Protein AF-A0A7V4IWQ1-F1 (afdb_monomer)

Sequence (332 aa):
MATYLRLFWAVMALAAGCGAPSAAKPGVKASIAPNGSIALQLAGRDLGTLEPALHEAVWRGASIAPARLGASVTPGDLRGQIRAPGGTVVNTRLRYNRIDDGLHLTYELTPTAPIRLNSLHVHLPMPVAMCAGGSYVVDGEAVPFPAQLGAVHLRSGEMRTLALRFALGAELEMRFARPTPVLVQDDRQWGPTMTVRIGPQLDGQTEWPAGRSLLIEFTLTAKGGMEVIEDGPVTIAAGREWLPLDVDLEIQAGSALDFSKLVPWHAPAGALGRVVARGPHFVFERQPNSPVRFYGFNLCFSAQYLSKEECDRLAERLQRMGYNAVRFHHHE

Structure (mmCIF, N/CA/C/O backbone):
data_AF-A0A7V4IWQ1-F1
#
_entry.id   AF-A0A7V4IWQ1-F1
#
loop_
_atom_site.group_PDB
_atom_site.id
_atom_site.type_symbol
_atom_site.label_atom_id
_atom_site.label_alt_id
_atom_site.label_comp_id
_atom_site.label_asym_id
_atom_site.label_entity_id
_atom_site.label_seq_id
_atom_site.pdbx_PDB_ins_code
_atom_site.Cartn_x
_atom_site.Cartn_y
_atom_site.Cartn_z
_atom_site.occupancy
_atom_site.B_iso_or_equiv
_atom_site.auth_seq_id
_atom_site.auth_comp_id
_atom_site.auth_asym_id
_atom_site.auth_atom_id
_atom_site.pdbx_PDB_model_num
ATOM 1 N N . MET A 1 1 ? -64.712 -0.858 8.903 1.00 32.53 1 MET A N 1
ATOM 2 C CA . MET A 1 1 ? -65.494 -1.537 7.851 1.00 32.53 1 MET A CA 1
ATOM 3 C C . MET A 1 1 ? -65.596 -0.541 6.706 1.00 32.53 1 MET A C 1
ATOM 5 O O . MET A 1 1 ? -66.319 0.427 6.843 1.00 32.53 1 MET A O 1
ATOM 9 N N . ALA A 1 2 ? -64.549 -0.500 5.880 1.00 30.67 2 ALA A N 1
ATOM 10 C CA . ALA A 1 2 ? -64.577 -0.903 4.467 1.00 30.67 2 ALA A CA 1
ATOM 11 C C . ALA A 1 2 ? -65.073 0.262 3.574 1.00 30.67 2 ALA A C 1
ATOM 13 O O . ALA A 1 2 ? -66.009 0.932 3.969 1.00 30.67 2 ALA A O 1
ATOM 14 N N . THR A 1 3 ? -64.596 0.624 2.383 1.00 32.22 3 THR A N 1
ATOM 15 C CA . THR A 1 3 ? -63.574 0.179 1.422 1.00 32.22 3 THR A CA 1
ATOM 16 C C . THR A 1 3 ? -63.979 0.922 0.125 1.00 32.22 3 THR A C 1
ATOM 18 O O . THR A 1 3 ? -65.064 0.668 -0.374 1.00 32.22 3 THR A O 1
ATOM 21 N N . TYR A 1 4 ? -63.118 1.809 -0.396 1.00 31.39 4 TYR A N 1
ATOM 22 C CA . TYR A 1 4 ? -62.854 2.106 -1.827 1.00 31.39 4 TYR A CA 1
ATOM 23 C C . TYR A 1 4 ? -63.866 2.732 -2.835 1.00 31.39 4 TYR A C 1
ATOM 25 O O . TYR A 1 4 ? -65.013 2.324 -2.962 1.00 31.39 4 TYR A O 1
ATOM 33 N N . LEU A 1 5 ? -63.231 3.521 -3.738 1.00 28.92 5 LEU A N 1
ATOM 34 C CA . LEU A 1 5 ? -63.444 3.697 -5.204 1.00 28.92 5 LEU A CA 1
ATOM 35 C C . LEU A 1 5 ? -64.568 4.672 -5.644 1.00 28.92 5 LEU A C 1
ATOM 37 O O . LEU A 1 5 ? -65.675 4.579 -5.145 1.00 28.92 5 LEU A O 1
ATOM 41 N N . ARG A 1 6 ? -64.419 5.617 -6.596 1.00 29.22 6 ARG A N 1
ATOM 42 C CA . ARG A 1 6 ? -63.717 5.679 -7.907 1.00 29.22 6 ARG A CA 1
ATOM 43 C C . ARG A 1 6 ? -63.418 7.159 -8.266 1.00 29.22 6 ARG A C 1
ATOM 45 O O . ARG A 1 6 ? -64.245 8.013 -7.988 1.00 29.22 6 ARG A O 1
ATOM 52 N N . LEU A 1 7 ? -62.198 7.522 -8.682 1.00 30.03 7 LEU A N 1
ATOM 53 C CA . LEU A 1 7 ? -61.678 7.612 -10.067 1.00 30.03 7 LEU A CA 1
ATOM 54 C C . LEU A 1 7 ? -62.217 8.814 -10.878 1.00 30.03 7 LEU A C 1
ATOM 56 O O . LEU A 1 7 ? -63.387 8.802 -11.225 1.00 30.03 7 LEU A O 1
ATOM 60 N N . PHE A 1 8 ? -61.350 9.759 -11.271 1.00 26.81 8 PHE A N 1
ATOM 61 C CA . PHE A 1 8 ? -61.268 10.252 -12.659 1.00 26.81 8 PHE A CA 1
ATOM 62 C C . PHE A 1 8 ? -59.935 10.981 -12.911 1.00 26.81 8 PHE A C 1
ATOM 64 O O . PHE A 1 8 ? -59.566 11.916 -12.207 1.00 26.81 8 PHE A O 1
ATOM 71 N N . TRP A 1 9 ? -59.212 10.484 -13.914 1.00 27.78 9 TRP A N 1
ATOM 72 C CA . TRP A 1 9 ? -57.955 10.996 -14.454 1.00 27.78 9 TRP A CA 1
ATOM 73 C C . TRP A 1 9 ? -58.220 12.111 -15.473 1.00 27.78 9 TRP A C 1
ATOM 75 O O . TRP A 1 9 ? -59.121 11.975 -16.298 1.00 27.78 9 TRP A O 1
ATOM 85 N N . ALA A 1 10 ? -57.370 13.140 -15.496 1.00 29.55 10 ALA A N 1
ATOM 86 C CA . ALA A 1 10 ? -57.178 13.993 -16.664 1.00 29.55 10 ALA A CA 1
ATOM 87 C C . ALA A 1 10 ? -55.681 14.256 -16.870 1.00 29.55 10 ALA A C 1
ATOM 89 O O . ALA A 1 10 ? -54.943 14.602 -15.951 1.00 29.55 10 ALA A O 1
ATOM 90 N N . VAL A 1 11 ? -55.267 13.992 -18.103 1.00 31.12 11 VAL A N 1
ATOM 91 C CA . VAL A 1 11 ? -53.911 13.951 -18.645 1.00 31.12 11 VAL A CA 1
ATOM 92 C C . VAL A 1 11 ? -53.348 15.358 -18.815 1.00 31.12 11 VAL A C 1
ATOM 94 O O . VAL A 1 11 ? -54.012 16.220 -19.382 1.00 31.12 11 VAL A O 1
ATOM 97 N N . MET A 1 12 ? -52.082 15.556 -18.446 1.00 28.14 12 MET A N 1
ATOM 98 C CA . MET A 1 12 ? -51.263 16.612 -19.033 1.00 28.14 12 MET A CA 1
ATOM 99 C C . MET A 1 12 ? -49.879 16.042 -19.355 1.00 28.14 12 MET A C 1
ATOM 101 O O . MET A 1 12 ? -49.045 15.827 -18.480 1.00 28.1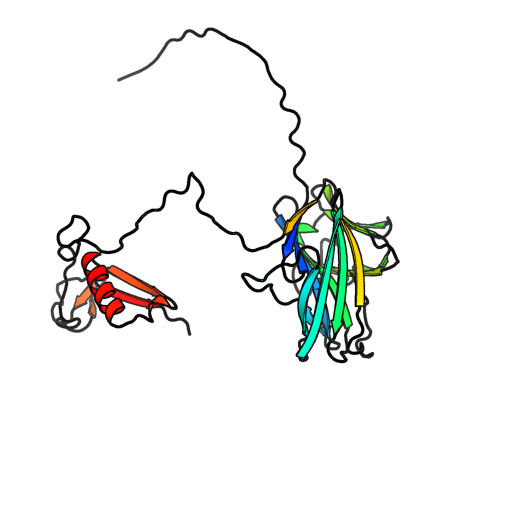4 12 MET A O 1
ATOM 105 N N . ALA A 1 13 ? -49.680 15.726 -20.632 1.00 32.31 13 ALA A N 1
ATOM 106 C CA . ALA A 1 13 ? -48.390 15.365 -21.190 1.00 32.31 13 ALA A CA 1
ATOM 107 C C . ALA A 1 13 ? -47.619 16.646 -21.515 1.00 32.31 13 ALA A C 1
ATOM 109 O O . ALA A 1 13 ? -48.119 17.475 -22.271 1.00 32.31 13 ALA A O 1
ATOM 110 N N . LEU A 1 14 ? -46.393 16.784 -21.006 1.00 28.83 14 LEU A N 1
ATOM 111 C CA . LEU A 1 14 ? -45.398 17.651 -21.629 1.00 28.83 14 LEU A CA 1
ATOM 112 C C . LEU A 1 14 ? -43.976 17.132 -21.380 1.00 28.83 14 LEU A C 1
ATOM 114 O O . LEU A 1 14 ? -43.498 17.072 -20.254 1.00 28.83 14 LEU A O 1
ATOM 118 N N . ALA A 1 15 ? -43.352 16.790 -22.508 1.00 30.61 15 ALA A N 1
ATOM 119 C CA . ALA A 1 15 ? -41.924 16.709 -22.794 1.00 30.61 15 ALA A CA 1
ATOM 120 C C . ALA A 1 15 ? -41.065 15.736 -21.965 1.00 30.61 15 ALA A C 1
ATOM 122 O O . ALA A 1 15 ? -40.469 16.074 -20.946 1.00 30.61 15 ALA A O 1
ATOM 123 N N . ALA A 1 16 ? -40.877 14.548 -22.546 1.00 38.12 16 ALA A N 1
ATOM 124 C CA . ALA A 1 16 ? -39.676 13.748 -22.374 1.00 38.12 16 ALA A CA 1
ATOM 125 C C . ALA A 1 16 ? -38.445 14.562 -22.819 1.00 38.12 16 ALA A C 1
ATOM 127 O O . ALA A 1 16 ? -38.112 14.629 -24.000 1.00 38.12 16 ALA A O 1
ATOM 128 N N . GLY A 1 17 ? -37.774 15.194 -21.860 1.00 31.45 17 GLY A N 1
ATOM 129 C CA . GLY A 1 17 ? -36.384 15.593 -22.011 1.00 31.45 17 GLY A CA 1
ATOM 130 C C . GLY A 1 17 ? -35.517 14.359 -21.807 1.00 31.45 17 GLY A C 1
ATOM 131 O O . GLY A 1 17 ? -35.284 13.950 -20.672 1.00 31.45 17 GLY A O 1
ATOM 132 N N . CYS A 1 18 ? -35.066 13.751 -22.903 1.00 37.81 18 CYS A N 1
ATOM 133 C CA . CYS A 1 18 ? -33.956 12.809 -22.892 1.00 37.81 18 CYS A CA 1
ATOM 134 C C . CYS A 1 18 ? -32.734 13.514 -22.291 1.00 37.81 18 CYS A C 1
ATOM 136 O O . CYS A 1 18 ? -32.012 14.228 -22.985 1.00 37.81 18 CYS A O 1
ATOM 138 N N . GLY A 1 19 ? -32.518 13.335 -20.987 1.00 33.41 19 GLY A N 1
ATOM 139 C CA . GLY A 1 19 ? -31.226 13.597 -20.376 1.00 33.41 19 GLY A CA 1
ATOM 140 C C . GLY A 1 19 ? -30.196 12.724 -21.084 1.00 33.41 19 GLY A C 1
ATOM 141 O O . GLY A 1 19 ? -30.390 11.513 -21.201 1.00 33.41 19 GLY A O 1
ATOM 142 N N . ALA A 1 20 ? -29.157 13.364 -21.616 1.00 39.16 20 ALA A N 1
ATOM 143 C CA . ALA A 1 20 ? -28.010 12.731 -22.252 1.00 39.16 20 ALA A CA 1
ATOM 144 C C . ALA A 1 20 ? -27.510 11.520 -21.437 1.00 39.16 20 ALA A C 1
ATOM 146 O O . ALA A 1 20 ? -27.651 11.524 -20.209 1.00 39.16 20 ALA A O 1
ATOM 147 N N . PRO A 1 21 ? -26.906 10.493 -22.071 1.00 39.56 21 PRO A N 1
ATOM 148 C CA . PRO A 1 21 ? -26.264 9.429 -21.315 1.00 39.56 21 PRO A CA 1
ATOM 149 C C . PRO A 1 21 ? -25.284 10.075 -20.334 1.00 39.56 21 PRO A C 1
ATOM 151 O O . PRO A 1 21 ? -24.397 10.825 -20.741 1.00 39.56 21 PRO A O 1
ATOM 154 N N . SER A 1 22 ? -25.489 9.820 -19.036 1.00 42.25 22 SER A N 1
ATOM 155 C CA . SER A 1 22 ? -24.480 10.060 -18.005 1.00 42.25 22 SER A CA 1
ATOM 156 C C . SER A 1 22 ? -23.148 9.604 -18.580 1.00 42.25 22 SER A C 1
ATOM 158 O O . SER A 1 22 ? -23.057 8.447 -18.998 1.00 42.25 22 SER A O 1
ATOM 160 N N . ALA A 1 23 ? -22.146 10.487 -18.625 1.00 46.81 23 ALA A N 1
ATOM 161 C CA . ALA A 1 23 ? -20.778 10.084 -18.923 1.00 46.81 23 ALA A CA 1
ATOM 162 C C . ALA A 1 23 ? -20.505 8.812 -18.110 1.00 46.81 23 ALA A C 1
ATOM 164 O O . ALA A 1 23 ? -20.749 8.793 -16.896 1.00 46.81 23 ALA A O 1
ATOM 165 N N . ALA A 1 24 ? -20.168 7.715 -18.794 1.00 55.16 24 ALA A N 1
ATOM 166 C CA . ALA A 1 24 ? -19.886 6.457 -18.125 1.00 55.16 24 ALA A CA 1
ATOM 167 C C . ALA A 1 24 ? -18.832 6.758 -17.057 1.00 55.16 24 ALA A C 1
ATOM 169 O O . ALA A 1 24 ? -17.807 7.368 -17.365 1.00 55.16 24 ALA A O 1
ATOM 170 N N . LYS A 1 25 ? -19.128 6.436 -15.793 1.00 56.88 25 LYS A N 1
ATOM 171 C CA . LYS A 1 25 ? -18.179 6.680 -14.705 1.00 56.88 25 LYS A CA 1
ATOM 172 C C . LYS A 1 25 ? -16.847 6.008 -15.066 1.00 56.88 25 LYS A C 1
ATOM 174 O O . LYS A 1 25 ? -16.901 4.894 -15.597 1.00 56.88 25 LYS A O 1
ATOM 179 N N . PRO A 1 26 ? -15.698 6.652 -14.787 1.00 60.41 26 PRO A N 1
ATOM 180 C CA . PRO A 1 26 ? -14.390 6.067 -15.045 1.00 60.41 26 PRO A CA 1
ATOM 181 C C . PRO A 1 26 ? -14.325 4.629 -14.535 1.00 60.41 26 PRO A C 1
ATOM 183 O O . PRO A 1 26 ? -14.775 4.334 -13.425 1.00 60.41 26 PRO A O 1
ATOM 186 N N . GLY A 1 27 ? -13.803 3.725 -15.366 1.00 79.00 27 GLY A N 1
ATOM 187 C CA . GLY A 1 27 ? -13.730 2.302 -15.028 1.00 79.00 27 GLY A CA 1
ATOM 188 C C . GLY A 1 27 ? -12.805 2.032 -13.839 1.00 79.00 27 GLY A C 1
ATOM 189 O O . GLY A 1 27 ? -13.034 1.082 -13.086 1.00 79.00 27 GLY A O 1
ATOM 190 N N . VAL A 1 28 ? -11.800 2.897 -13.653 1.00 91.00 28 VAL A N 1
ATOM 191 C CA . VAL A 1 28 ? -10.781 2.815 -12.603 1.00 91.00 28 VAL A CA 1
ATOM 192 C C . VAL A 1 28 ? -10.766 4.092 -11.765 1.00 91.00 28 VAL A C 1
ATOM 194 O O . VAL A 1 28 ? -10.854 5.200 -12.291 1.00 91.00 28 VAL A O 1
ATOM 197 N N . LYS A 1 29 ? -10.582 3.927 -10.458 1.00 93.69 29 LYS A N 1
ATOM 198 C CA . LYS A 1 29 ? -10.252 4.993 -9.514 1.00 93.69 29 LYS A CA 1
ATOM 199 C C . LYS A 1 29 ? -8.859 4.745 -8.939 1.00 93.69 29 LYS A C 1
ATOM 201 O O . LYS A 1 29 ? -8.578 3.643 -8.478 1.00 93.69 29 LYS A O 1
ATOM 206 N N . ALA A 1 30 ? -8.014 5.767 -8.951 1.00 94.94 30 ALA A N 1
ATOM 207 C CA . ALA A 1 30 ? -6.672 5.768 -8.390 1.00 94.94 30 ALA A CA 1
ATOM 208 C C . ALA A 1 30 ? -6.587 6.782 -7.245 1.00 94.94 30 ALA A C 1
ATOM 210 O O . ALA A 1 30 ? -6.767 7.981 -7.457 1.00 94.94 30 ALA A O 1
ATOM 211 N N . SER A 1 31 ? -6.300 6.300 -6.039 1.00 94.44 31 SER A N 1
ATOM 212 C CA . SER A 1 31 ? -6.079 7.132 -4.854 1.00 94.44 31 SER A CA 1
ATOM 213 C C . SER A 1 31 ? -4.585 7.200 -4.549 1.00 94.44 31 SER A C 1
ATOM 215 O O . SER A 1 31 ? -3.983 6.192 -4.183 1.00 94.44 31 SER A O 1
ATOM 217 N N . ILE A 1 32 ? -3.983 8.376 -4.716 1.00 94.00 32 ILE A N 1
ATOM 218 C CA . ILE A 1 32 ? -2.553 8.616 -4.512 1.00 94.00 32 ILE A CA 1
ATOM 219 C C . ILE A 1 32 ? -2.311 9.026 -3.056 1.00 94.00 32 ILE A C 1
ATOM 221 O O . ILE A 1 32 ? -2.776 10.080 -2.627 1.00 94.00 32 ILE A O 1
ATOM 225 N N . ALA A 1 33 ? -1.561 8.216 -2.312 1.00 92.12 33 ALA A N 1
ATOM 226 C CA . ALA A 1 33 ? -1.228 8.467 -0.915 1.00 92.12 33 ALA A CA 1
ATOM 227 C C . ALA A 1 33 ? 0.007 9.380 -0.756 1.00 92.12 33 ALA A C 1
ATOM 229 O O . ALA A 1 33 ? 0.882 9.381 -1.624 1.00 92.12 33 ALA A O 1
ATOM 230 N N . PRO A 1 34 ? 0.166 10.101 0.374 1.00 90.75 34 PRO A N 1
ATOM 231 C CA . PRO A 1 34 ? 1.285 11.028 0.598 1.00 90.75 34 PRO A CA 1
ATOM 232 C C . PRO A 1 34 ? 2.688 10.405 0.513 1.00 90.75 34 PRO A C 1
ATOM 234 O O . PRO A 1 34 ? 3.662 11.104 0.237 1.00 90.75 34 PRO A O 1
ATOM 237 N N . ASN A 1 35 ? 2.805 9.095 0.756 1.00 92.31 35 ASN A N 1
ATOM 238 C CA . ASN A 1 35 ? 4.061 8.347 0.637 1.00 92.31 35 ASN A CA 1
ATOM 239 C C . ASN A 1 35 ? 4.406 7.975 -0.822 1.00 92.31 35 ASN A C 1
ATOM 241 O O . ASN A 1 35 ? 5.523 7.532 -1.083 1.00 92.31 35 ASN A O 1
ATOM 245 N N . GLY A 1 36 ? 3.478 8.152 -1.768 1.00 93.75 36 GLY A N 1
ATOM 246 C CA . GLY A 1 36 ? 3.638 7.810 -3.181 1.00 93.75 36 GLY A CA 1
ATOM 247 C C . GLY A 1 36 ? 3.119 6.425 -3.590 1.00 93.75 36 GLY A C 1
ATOM 248 O O . GLY A 1 36 ? 3.386 6.006 -4.718 1.00 93.75 36 GLY A O 1
ATOM 249 N N . SER A 1 37 ? 2.402 5.700 -2.723 1.00 96.38 37 SER A N 1
ATOM 250 C CA . SER A 1 37 ? 1.633 4.525 -3.157 1.00 96.38 37 SER A CA 1
ATOM 251 C C . SER A 1 37 ? 0.318 4.943 -3.825 1.00 96.38 37 SER A C 1
ATOM 253 O O . SER A 1 37 ? -0.215 6.021 -3.555 1.00 96.38 37 SER A O 1
ATOM 255 N N . ILE A 1 38 ? -0.194 4.111 -4.735 1.00 97.00 38 ILE A N 1
ATOM 256 C CA . ILE A 1 38 ? -1.428 4.389 -5.479 1.00 97.00 38 ILE A CA 1
ATOM 257 C C . ILE A 1 38 ? -2.375 3.201 -5.334 1.00 97.00 38 ILE A C 1
ATOM 259 O O . ILE A 1 38 ? -2.155 2.151 -5.934 1.00 97.00 38 ILE A O 1
ATOM 263 N N . ALA A 1 39 ? -3.438 3.363 -4.549 1.00 96.94 39 ALA A N 1
ATOM 264 C CA . ALA A 1 39 ? -4.484 2.352 -4.428 1.00 96.94 39 ALA A CA 1
ATOM 265 C C . ALA A 1 39 ? -5.396 2.400 -5.658 1.00 96.94 39 ALA A C 1
ATOM 267 O O . ALA A 1 39 ? -5.925 3.461 -6.001 1.00 96.94 39 ALA A O 1
ATOM 268 N N . LEU A 1 40 ? -5.584 1.259 -6.319 1.00 96.06 40 LEU A N 1
ATOM 269 C CA . LEU A 1 40 ? -6.398 1.136 -7.521 1.00 96.06 40 LEU A CA 1
ATOM 270 C C . LEU A 1 40 ? -7.696 0.400 -7.201 1.00 96.06 40 LEU A C 1
ATOM 272 O O . LEU A 1 40 ? -7.699 -0.692 -6.638 1.00 96.06 40 LEU A O 1
ATOM 276 N N . GLN A 1 41 ? -8.813 0.981 -7.618 1.00 94.00 41 GLN A N 1
ATOM 277 C CA . GLN A 1 41 ? -10.120 0.345 -7.579 1.00 94.00 41 GLN A CA 1
ATOM 278 C C . GLN A 1 41 ? -10.672 0.224 -8.987 1.00 94.00 41 GLN A C 1
ATOM 280 O O . GLN A 1 41 ? -10.655 1.182 -9.755 1.00 94.00 41 GLN A O 1
ATOM 285 N N . LEU A 1 42 ? -11.215 -0.943 -9.306 1.00 89.19 42 LEU A N 1
ATOM 286 C CA . LEU A 1 42 ? -11.843 -1.227 -10.583 1.00 89.19 42 LEU A CA 1
ATOM 287 C C . LEU A 1 42 ? -13.324 -1.526 -10.361 1.00 89.19 42 LEU A C 1
ATOM 289 O O . LEU A 1 42 ? -13.668 -2.472 -9.652 1.00 89.19 42 LEU A O 1
ATOM 293 N N . ALA A 1 43 ? -14.204 -0.704 -10.942 1.00 83.06 43 ALA A N 1
ATOM 294 C CA . ALA A 1 43 ? -15.654 -0.783 -10.730 1.00 83.06 43 ALA A CA 1
ATOM 295 C C . ALA A 1 43 ? -16.055 -0.866 -9.234 1.00 83.06 43 ALA A C 1
ATOM 297 O O . ALA A 1 43 ? -16.945 -1.625 -8.851 1.00 83.06 43 ALA A O 1
ATOM 298 N N . GLY A 1 44 ? -15.362 -0.109 -8.373 1.00 84.56 44 GLY A N 1
ATOM 299 C CA . GLY A 1 44 ? -15.598 -0.066 -6.923 1.00 84.56 44 GLY A CA 1
ATOM 300 C C . GLY A 1 44 ? -15.028 -1.245 -6.123 1.00 84.56 44 GLY A C 1
ATOM 301 O O . GLY A 1 44 ? -15.196 -1.283 -4.907 1.00 84.56 44 GLY A O 1
ATOM 302 N N . ARG A 1 45 ? -14.350 -2.201 -6.769 1.00 88.94 45 ARG A N 1
ATOM 303 C CA . ARG A 1 45 ? -13.630 -3.293 -6.099 1.00 88.94 45 ARG A CA 1
ATOM 304 C C . ARG A 1 45 ? -12.150 -2.960 -5.992 1.00 88.94 45 ARG A C 1
ATOM 306 O O . ARG A 1 45 ? -11.589 -2.393 -6.923 1.00 88.94 45 ARG A O 1
ATOM 313 N N . ASP A 1 46 ? -11.523 -3.352 -4.890 1.00 92.75 46 ASP A N 1
ATOM 314 C CA . ASP A 1 46 ? -10.075 -3.227 -4.725 1.00 92.75 46 ASP A CA 1
ATOM 315 C C . ASP A 1 46 ? -9.333 -4.095 -5.753 1.00 92.75 46 ASP A C 1
ATOM 317 O O . ASP A 1 46 ? -9.574 -5.303 -5.853 1.00 92.75 46 ASP A O 1
ATOM 321 N N . LEU A 1 47 ? -8.476 -3.458 -6.552 1.00 94.56 47 LEU A N 1
ATOM 322 C CA . LEU A 1 47 ? -7.591 -4.126 -7.503 1.00 94.56 47 LEU A CA 1
ATOM 323 C C . LEU A 1 47 ? -6.209 -4.373 -6.889 1.00 94.56 47 LEU A C 1
ATOM 325 O O . LEU A 1 47 ? -5.538 -5.312 -7.309 1.00 94.56 47 LEU A O 1
ATOM 329 N N . GLY A 1 48 ? -5.804 -3.560 -5.914 1.00 96.31 48 GLY A N 1
ATOM 330 C CA . GLY A 1 48 ? -4.487 -3.596 -5.291 1.00 96.31 48 GLY A CA 1
ATOM 331 C C . GLY A 1 48 ? -3.813 -2.227 -5.251 1.00 96.31 48 GLY A C 1
ATOM 332 O O . GLY A 1 48 ? -4.278 -1.251 -5.846 1.00 96.31 48 GLY A O 1
ATOM 333 N N . THR A 1 49 ? -2.675 -2.169 -4.564 1.00 98.06 49 THR A N 1
ATOM 334 C CA . THR A 1 49 ? -1.889 -0.942 -4.397 1.00 98.06 49 THR A CA 1
ATOM 335 C C . THR A 1 49 ? -0.611 -1.020 -5.214 1.00 98.06 49 THR A C 1
ATOM 337 O O . THR A 1 49 ? 0.201 -1.921 -5.030 1.00 98.06 49 THR A O 1
ATOM 340 N N . LEU A 1 50 ? -0.425 -0.055 -6.110 1.00 98.44 50 LEU A N 1
ATOM 341 C CA . LEU A 1 50 ? 0.817 0.144 -6.837 1.00 98.44 50 LEU A CA 1
ATOM 342 C C . LEU A 1 50 ? 1.828 0.847 -5.920 1.00 98.44 50 LEU A C 1
ATOM 344 O O . LEU A 1 50 ? 1.622 2.005 -5.545 1.00 98.44 50 LEU A O 1
ATOM 348 N N . GLU A 1 51 ? 2.912 0.168 -5.548 1.00 98.38 51 GLU A N 1
ATOM 349 C CA . GLU A 1 51 ? 3.882 0.713 -4.593 1.00 98.38 51 GLU A CA 1
ATOM 350 C C . GLU A 1 51 ? 5.325 0.219 -4.785 1.00 98.38 51 GLU A C 1
ATOM 352 O O . GLU A 1 51 ? 5.552 -0.866 -5.327 1.00 98.38 51 GLU A O 1
ATOM 357 N N . PRO A 1 52 ? 6.332 1.001 -4.350 1.00 98.62 52 PRO A N 1
ATOM 358 C CA . PRO A 1 52 ? 7.713 0.542 -4.283 1.00 98.62 52 PRO A CA 1
ATOM 359 C C . PRO A 1 52 ? 7.922 -0.602 -3.284 1.00 98.62 52 PRO A C 1
ATOM 361 O O . PRO A 1 52 ? 7.484 -0.526 -2.134 1.00 98.62 52 PRO A O 1
ATOM 364 N N . ALA A 1 53 ? 8.684 -1.611 -3.697 1.00 98.44 53 ALA A N 1
ATOM 365 C CA . ALA A 1 53 ? 9.057 -2.754 -2.878 1.00 98.44 53 ALA A CA 1
ATOM 366 C C . ALA A 1 53 ? 10.428 -3.327 -3.271 1.00 98.44 53 ALA A C 1
ATOM 368 O O . ALA A 1 53 ? 11.013 -3.001 -4.309 1.00 98.44 53 ALA A O 1
ATOM 369 N N . LEU A 1 54 ? 10.964 -4.190 -2.412 1.00 98.31 54 LEU A N 1
ATOM 370 C CA . LEU A 1 54 ? 12.230 -4.882 -2.628 1.00 98.31 54 LEU A CA 1
ATOM 371 C C . LEU A 1 54 ? 12.202 -6.299 -2.059 1.00 98.31 54 LEU A C 1
ATOM 373 O O . LEU A 1 54 ? 11.424 -6.597 -1.154 1.00 98.31 54 LEU A O 1
ATOM 377 N N . HIS A 1 55 ? 13.103 -7.143 -2.559 1.00 97.56 55 HIS A N 1
ATOM 378 C CA . HIS A 1 55 ? 13.508 -8.384 -1.898 1.00 97.56 55 HIS A CA 1
ATOM 379 C C . HIS A 1 55 ? 15.024 -8.381 -1.737 1.00 97.56 55 HIS A C 1
ATOM 381 O O . HIS A 1 55 ? 15.751 -8.239 -2.723 1.00 97.56 55 HIS A O 1
ATOM 387 N N . GLU A 1 56 ? 15.498 -8.565 -0.508 1.00 97.31 56 GLU A N 1
ATOM 388 C CA . GLU A 1 56 ? 16.919 -8.774 -0.224 1.00 97.31 56 GLU A CA 1
ATOM 389 C C . GLU A 1 56 ? 17.402 -10.121 -0.779 1.00 97.31 56 GLU A C 1
ATOM 391 O O . GLU A 1 56 ? 16.596 -10.992 -1.109 1.00 97.31 56 GLU A O 1
ATOM 396 N N . ALA A 1 57 ? 18.721 -10.310 -0.850 1.00 94.69 57 ALA A N 1
ATOM 397 C CA . ALA A 1 57 ? 19.360 -11.526 -1.370 1.00 94.69 57 ALA A CA 1
ATOM 398 C C . ALA A 1 57 ? 18.846 -12.838 -0.736 1.00 94.69 57 ALA A C 1
ATOM 400 O O . ALA A 1 57 ? 18.784 -13.875 -1.393 1.00 94.69 57 ALA A O 1
ATOM 401 N N . VAL A 1 58 ? 18.419 -12.786 0.530 1.00 93.94 58 VAL A N 1
ATOM 402 C CA . VAL A 1 58 ? 17.833 -13.917 1.276 1.00 93.94 58 VAL A CA 1
ATOM 403 C C . VAL A 1 58 ? 16.305 -14.020 1.135 1.00 93.94 58 VAL A C 1
ATOM 405 O O . VAL A 1 58 ? 15.650 -14.657 1.954 1.00 93.94 58 VAL A O 1
ATOM 408 N N . TRP A 1 59 ? 15.723 -13.363 0.128 1.00 93.06 59 TRP A N 1
ATOM 409 C CA . TRP A 1 59 ? 14.285 -13.344 -0.180 1.00 93.06 59 TRP A CA 1
ATOM 410 C C . TRP A 1 59 ? 13.374 -12.771 0.913 1.00 93.06 59 TRP A C 1
ATOM 412 O O . TRP A 1 59 ? 12.160 -12.969 0.884 1.00 93.06 59 TRP A O 1
ATOM 422 N N . ARG A 1 60 ? 13.922 -11.986 1.846 1.00 95.44 60 ARG A N 1
ATOM 423 C CA . ARG A 1 60 ? 13.103 -11.188 2.764 1.00 95.44 60 ARG A CA 1
ATOM 424 C C . ARG A 1 60 ? 12.648 -9.914 2.054 1.00 95.44 60 ARG A C 1
ATOM 426 O O . ARG A 1 60 ? 13.475 -9.145 1.564 1.00 95.44 60 ARG A O 1
ATOM 433 N N . GLY A 1 61 ? 11.334 -9.727 1.973 1.00 95.38 61 GLY A N 1
ATOM 434 C CA . GLY A 1 61 ? 10.710 -8.591 1.299 1.00 95.38 61 GLY A CA 1
ATOM 435 C C . GLY A 1 61 ? 10.350 -7.446 2.243 1.00 95.38 61 GLY A C 1
ATOM 436 O O . GLY A 1 61 ? 10.135 -7.656 3.437 1.00 95.38 61 GLY A O 1
ATOM 437 N N . ALA A 1 62 ? 10.262 -6.242 1.688 1.00 97.50 62 ALA A N 1
ATOM 438 C CA . ALA A 1 62 ? 9.647 -5.079 2.321 1.00 97.50 62 ALA A CA 1
ATOM 439 C C . ALA A 1 62 ? 9.042 -4.169 1.245 1.00 97.50 62 ALA A C 1
ATOM 441 O O . ALA A 1 62 ? 9.581 -4.079 0.139 1.00 97.50 62 ALA A O 1
ATOM 442 N N . SER A 1 63 ? 7.959 -3.474 1.583 1.00 97.44 63 SER A N 1
ATOM 443 C CA . SER A 1 63 ? 7.385 -2.409 0.762 1.00 97.44 63 SER A CA 1
ATOM 444 C C . SER A 1 63 ? 7.425 -1.070 1.493 1.00 97.44 63 SER A C 1
ATOM 446 O O . SER A 1 63 ? 7.960 -0.949 2.604 1.00 97.44 63 SER A O 1
ATOM 448 N N . ILE A 1 64 ? 6.965 -0.030 0.809 1.00 97.00 64 ILE A N 1
ATOM 449 C CA . ILE A 1 64 ? 6.964 1.331 1.326 1.00 97.00 64 ILE A CA 1
ATOM 450 C C . ILE A 1 64 ? 6.200 1.426 2.655 1.00 97.00 64 ILE A C 1
ATOM 452 O O . ILE A 1 64 ? 5.139 0.836 2.840 1.00 97.00 64 ILE A O 1
ATOM 456 N N . ALA A 1 65 ? 6.736 2.190 3.606 1.00 92.88 65 ALA A N 1
ATOM 457 C CA . ALA A 1 65 ? 6.052 2.434 4.868 1.00 92.88 65 ALA A CA 1
ATOM 458 C C . ALA A 1 65 ? 4.725 3.188 4.635 1.00 92.88 65 ALA A C 1
ATOM 460 O O . ALA A 1 65 ? 4.673 4.062 3.758 1.00 92.88 65 ALA A O 1
ATOM 461 N N . PRO A 1 66 ? 3.674 2.922 5.435 1.00 87.94 66 PRO A N 1
ATOM 462 C CA . PRO A 1 66 ? 2.414 3.652 5.344 1.00 87.94 66 PRO A CA 1
ATOM 463 C C . PRO A 1 66 ? 2.609 5.165 5.476 1.00 87.94 66 PRO A C 1
ATOM 465 O O . PRO A 1 66 ? 3.480 5.637 6.216 1.00 87.94 66 PRO A O 1
ATOM 468 N N . ALA A 1 67 ? 1.771 5.935 4.783 1.00 82.19 67 ALA A N 1
ATOM 469 C CA . ALA A 1 67 ? 1.729 7.379 4.963 1.00 82.19 67 ALA A CA 1
ATOM 470 C C . ALA A 1 67 ? 1.365 7.726 6.418 1.00 82.19 67 ALA A C 1
ATOM 472 O O . ALA A 1 67 ? 0.498 7.101 7.030 1.00 82.19 67 ALA A O 1
ATOM 473 N N . ARG A 1 68 ? 2.032 8.736 6.987 1.00 76.44 68 ARG A N 1
ATOM 474 C CA . ARG A 1 68 ? 1.673 9.245 8.317 1.00 76.44 68 ARG A CA 1
ATOM 475 C C . ARG A 1 68 ? 0.367 10.027 8.225 1.00 76.44 68 ARG A C 1
ATOM 477 O O . ARG A 1 68 ? 0.196 10.832 7.311 1.00 76.44 68 ARG A O 1
ATOM 484 N N . LEU A 1 69 ? -0.512 9.838 9.206 1.00 68.12 69 LEU A N 1
ATOM 485 C CA . LEU A 1 69 ? -1.743 10.616 9.319 1.00 68.12 69 LEU A CA 1
ATOM 486 C C . LEU A 1 69 ? -1.412 12.117 9.384 1.00 68.12 69 LEU A C 1
ATOM 488 O O . LEU A 1 69 ? -0.563 12.530 10.173 1.00 68.12 69 LEU A O 1
ATOM 492 N N . GLY A 1 70 ? -2.062 12.921 8.539 1.00 64.31 70 GLY A N 1
ATOM 493 C CA . GLY A 1 70 ? -1.849 14.372 8.483 1.00 64.31 70 GLY A CA 1
ATOM 494 C C . GLY A 1 70 ? -0.535 14.814 7.826 1.00 64.31 70 GLY A C 1
ATOM 495 O O . GLY A 1 70 ? -0.162 15.979 7.956 1.00 64.31 70 GLY A O 1
ATOM 496 N N . ALA A 1 71 ? 0.184 13.920 7.136 1.00 68.81 71 ALA A N 1
ATOM 497 C CA . ALA A 1 71 ? 1.369 14.304 6.376 1.00 68.81 71 ALA A CA 1
ATOM 498 C C . ALA A 1 71 ? 1.020 15.341 5.296 1.00 68.81 71 ALA A C 1
ATOM 500 O O . ALA A 1 71 ? 0.088 15.154 4.514 1.00 68.81 71 ALA A O 1
ATOM 501 N N . SER A 1 72 ? 1.796 16.427 5.251 1.00 60.75 72 SER A N 1
ATOM 502 C CA . SER A 1 72 ? 1.691 17.426 4.190 1.00 60.75 72 SER A CA 1
ATOM 503 C C . SER A 1 72 ? 2.116 16.810 2.860 1.00 60.75 72 SER A C 1
ATOM 505 O O . SER A 1 72 ? 3.201 16.236 2.744 1.00 60.75 72 SER A O 1
ATOM 507 N N . VAL A 1 73 ? 1.244 16.931 1.867 1.00 65.25 73 VAL A N 1
ATOM 508 C CA . VAL A 1 73 ? 1.483 16.506 0.492 1.00 65.25 73 VAL A CA 1
ATOM 509 C C . VAL A 1 73 ? 2.037 17.702 -0.269 1.00 65.25 73 VAL A C 1
ATOM 511 O O . VAL A 1 73 ? 1.425 18.766 -0.263 1.00 65.25 73 VAL A O 1
ATOM 514 N N . THR A 1 74 ? 3.176 17.539 -0.944 1.00 70.25 74 THR A N 1
ATOM 515 C CA . THR A 1 74 ? 3.507 18.417 -2.074 1.00 70.25 74 THR A CA 1
ATOM 516 C C . THR A 1 74 ? 2.903 17.762 -3.312 1.00 70.25 74 THR A C 1
ATOM 518 O O . THR A 1 74 ? 3.388 16.697 -3.706 1.00 70.25 74 THR A O 1
ATOM 521 N N . PRO A 1 75 ? 1.824 18.312 -3.902 1.00 69.88 75 PRO A N 1
ATOM 522 C CA . PRO A 1 75 ? 1.192 17.697 -5.063 1.00 69.88 75 PRO A CA 1
ATOM 523 C C . PRO A 1 75 ? 2.220 17.469 -6.175 1.00 69.88 75 PRO A C 1
ATOM 525 O O . PRO A 1 75 ? 3.021 18.353 -6.480 1.00 69.88 75 PRO A O 1
ATOM 528 N N . GLY A 1 76 ? 2.235 16.264 -6.744 1.00 74.81 76 GLY A N 1
ATOM 529 C CA . GLY A 1 76 ? 3.177 15.879 -7.801 1.00 74.81 76 GLY A CA 1
ATOM 530 C C . GLY A 1 76 ? 4.615 15.554 -7.360 1.00 74.81 76 GLY A C 1
ATOM 531 O O . GLY A 1 76 ? 5.405 15.162 -8.217 1.00 74.81 76 GLY A O 1
ATOM 532 N N . ASP A 1 77 ? 4.976 15.665 -6.074 1.00 87.06 77 ASP A N 1
ATOM 533 C CA . ASP A 1 77 ? 6.286 15.246 -5.537 1.00 87.06 77 ASP A CA 1
ATOM 534 C C . ASP A 1 77 ? 6.141 14.595 -4.153 1.00 87.06 77 ASP A C 1
ATOM 536 O O . ASP A 1 77 ? 6.206 15.243 -3.105 1.00 87.06 77 ASP A O 1
ATOM 540 N N . LEU A 1 78 ? 5.926 13.283 -4.162 1.00 92.94 78 LEU A N 1
ATOM 541 C CA . LEU A 1 78 ? 5.601 12.488 -2.982 1.00 92.94 78 LEU A CA 1
ATOM 542 C C . LEU A 1 78 ? 6.817 11.697 -2.532 1.00 92.94 78 LEU A C 1
ATOM 544 O O . LEU A 1 78 ? 7.548 11.153 -3.359 1.00 92.94 78 LEU A O 1
ATOM 548 N N . ARG A 1 79 ? 7.041 11.617 -1.221 1.00 93.50 79 ARG A N 1
ATOM 549 C CA . ARG A 1 79 ? 8.233 10.981 -0.651 1.00 93.50 79 ARG A CA 1
ATOM 550 C C . ARG A 1 79 ? 7.854 9.933 0.374 1.00 93.50 79 ARG A C 1
ATOM 552 O O . ARG A 1 79 ? 7.003 10.166 1.228 1.00 93.50 79 ARG A O 1
ATOM 559 N N . GLY A 1 80 ? 8.570 8.822 0.346 1.00 94.75 80 GLY A N 1
ATOM 560 C CA . GLY A 1 80 ? 8.430 7.757 1.320 1.00 94.75 80 GLY A CA 1
ATOM 561 C C . GLY A 1 80 ? 9.734 7.003 1.516 1.00 94.75 80 GLY A C 1
ATOM 562 O O . GLY A 1 80 ? 10.808 7.434 1.087 1.00 94.75 80 GLY A O 1
ATOM 563 N N . GLN A 1 81 ? 9.648 5.894 2.240 1.00 97.00 81 GLN A N 1
ATOM 564 C CA . GLN A 1 81 ? 10.798 5.061 2.560 1.00 97.00 81 GLN A CA 1
ATOM 565 C C . GLN A 1 81 ? 10.383 3.597 2.621 1.00 97.00 81 GLN A C 1
ATOM 567 O O . GLN A 1 81 ? 9.360 3.268 3.217 1.00 97.00 81 GLN A O 1
ATOM 572 N N . ILE A 1 82 ? 11.215 2.721 2.067 1.00 98.38 82 ILE A N 1
ATOM 573 C CA . ILE A 1 82 ? 11.198 1.290 2.369 1.00 98.38 82 ILE A CA 1
ATOM 574 C C . ILE A 1 82 ? 12.262 1.058 3.440 1.00 98.38 82 ILE A C 1
ATOM 576 O O . ILE A 1 82 ? 13.401 1.510 3.296 1.00 98.38 82 ILE A O 1
ATOM 580 N N . ARG A 1 83 ? 11.916 0.342 4.509 1.00 98.06 83 ARG A N 1
ATOM 581 C CA . ARG A 1 83 ? 12.900 -0.158 5.474 1.00 98.06 83 ARG A CA 1
ATOM 582 C C . ARG A 1 83 ? 13.156 -1.626 5.168 1.00 98.06 83 ARG A C 1
ATOM 584 O O . ARG A 1 83 ? 12.298 -2.461 5.440 1.00 98.06 83 ARG A O 1
ATOM 591 N N . ALA A 1 84 ? 14.313 -1.923 4.583 1.00 97.38 84 ALA A N 1
ATOM 592 C CA . ALA A 1 84 ? 14.685 -3.291 4.262 1.00 97.38 84 ALA A CA 1
ATOM 593 C C . ALA A 1 84 ? 14.827 -4.129 5.549 1.00 97.38 84 ALA A C 1
ATOM 595 O O . ALA A 1 84 ? 15.195 -3.583 6.596 1.00 97.38 84 ALA A O 1
ATOM 596 N N . PRO A 1 85 ? 14.572 -5.446 5.497 1.00 97.06 85 PRO A N 1
ATOM 597 C CA . PRO A 1 85 ? 14.695 -6.318 6.665 1.00 97.06 85 PRO A CA 1
ATOM 598 C C . PRO A 1 85 ? 16.105 -6.362 7.278 1.00 97.06 85 PRO A C 1
ATOM 600 O O . PRO A 1 85 ? 16.223 -6.534 8.492 1.00 97.06 85 PRO A O 1
ATOM 603 N N . GLY A 1 86 ? 17.158 -6.163 6.479 1.00 94.88 86 GLY A N 1
ATOM 604 C CA . GLY A 1 86 ? 18.541 -5.980 6.929 1.00 94.88 86 GLY A CA 1
ATOM 605 C C . GLY A 1 86 ? 18.857 -4.593 7.507 1.00 94.88 86 GLY A C 1
ATOM 606 O O . GLY A 1 86 ? 19.980 -4.351 7.937 1.00 94.88 86 GLY A O 1
ATOM 607 N N . GLY A 1 87 ? 17.886 -3.676 7.543 1.00 96.12 87 GLY A N 1
ATOM 608 C CA . GLY A 1 87 ? 17.984 -2.364 8.192 1.00 96.12 87 GLY A CA 1
ATOM 609 C C . GLY A 1 87 ? 18.287 -1.193 7.255 1.00 96.12 87 GLY A C 1
ATOM 610 O O . GLY A 1 87 ? 18.005 -0.048 7.622 1.00 96.12 87 GLY A O 1
ATOM 611 N N . THR A 1 88 ? 18.792 -1.449 6.045 1.00 97.69 88 THR A N 1
ATOM 612 C CA . THR A 1 88 ? 19.029 -0.405 5.036 1.00 97.69 88 THR A CA 1
ATOM 613 C C . THR A 1 88 ? 17.722 0.285 4.650 1.00 97.69 88 THR A C 1
ATOM 615 O O . THR A 1 88 ? 16.692 -0.355 4.434 1.00 97.69 88 THR A O 1
ATOM 618 N N . VAL A 1 89 ? 17.757 1.612 4.544 1.00 98.38 89 VAL A N 1
ATOM 619 C CA . VAL A 1 89 ? 16.616 2.408 4.088 1.00 98.38 89 VAL A CA 1
ATOM 620 C C . VAL A 1 89 ? 16.759 2.675 2.594 1.00 98.38 89 VAL A C 1
ATOM 622 O O . VAL A 1 89 ? 17.844 2.986 2.107 1.00 98.38 89 VAL A O 1
ATOM 625 N N . VAL A 1 90 ? 15.655 2.576 1.862 1.00 98.56 90 VAL A N 1
ATOM 626 C CA . VAL A 1 90 ? 15.553 3.043 0.478 1.00 98.56 90 VAL A CA 1
ATOM 627 C C . VAL A 1 90 ? 14.596 4.222 0.469 1.00 98.56 90 VAL A C 1
ATOM 629 O O . VAL A 1 90 ? 13.413 4.062 0.766 1.00 98.56 90 VAL A O 1
ATOM 632 N N . ASN A 1 91 ? 15.107 5.410 0.156 1.00 98.25 91 ASN A N 1
ATOM 633 C CA . ASN A 1 91 ? 14.263 6.582 -0.040 1.00 98.25 91 ASN A CA 1
ATOM 634 C C . ASN A 1 91 ? 13.490 6.416 -1.346 1.00 98.25 91 ASN A C 1
ATOM 636 O O . ASN A 1 91 ? 14.068 6.029 -2.362 1.00 98.25 91 ASN A O 1
ATOM 640 N N . THR A 1 92 ? 12.198 6.719 -1.314 1.00 98.06 92 THR A N 1
ATOM 641 C CA . THR A 1 92 ? 11.329 6.677 -2.486 1.00 98.06 92 THR A CA 1
ATOM 642 C C . THR A 1 92 ? 10.846 8.083 -2.804 1.00 98.06 92 THR A C 1
ATOM 644 O O . THR A 1 92 ? 10.559 8.883 -1.908 1.00 98.06 92 THR A O 1
ATOM 647 N N . ARG A 1 93 ? 10.749 8.389 -4.094 1.00 97.00 93 ARG A N 1
ATOM 648 C CA . ARG A 1 93 ? 10.134 9.616 -4.587 1.00 97.00 93 ARG A CA 1
ATOM 649 C C . ARG A 1 93 ? 9.250 9.288 -5.779 1.00 97.00 93 ARG A C 1
ATOM 651 O O . ARG A 1 93 ? 9.739 8.715 -6.747 1.00 97.00 93 ARG A O 1
ATOM 658 N N . LEU A 1 94 ? 7.975 9.648 -5.707 1.00 97.50 94 LEU A N 1
ATOM 659 C CA . LEU A 1 94 ? 7.048 9.595 -6.831 1.00 97.50 94 LEU A CA 1
ATOM 660 C C . LEU A 1 94 ? 6.833 11.012 -7.361 1.00 97.50 94 LEU A C 1
ATOM 662 O O . LEU A 1 94 ? 6.355 11.883 -6.635 1.00 97.50 94 LEU A O 1
ATOM 666 N N . ARG A 1 95 ? 7.121 11.210 -8.646 1.00 96.56 95 ARG A N 1
ATOM 667 C CA . ARG A 1 95 ? 6.586 12.329 -9.425 1.00 96.56 95 ARG A CA 1
ATOM 668 C C . ARG A 1 95 ? 5.515 11.814 -10.369 1.00 96.56 95 ARG A C 1
ATOM 670 O O . ARG A 1 95 ? 5.704 10.761 -10.976 1.00 96.56 95 ARG A O 1
ATOM 677 N N . TYR A 1 96 ? 4.412 12.540 -10.500 1.00 95.56 96 TYR A N 1
ATOM 678 C CA . TYR A 1 96 ? 3.342 12.146 -11.409 1.00 95.56 96 TYR A CA 1
ATOM 679 C C . TYR A 1 96 ? 2.697 13.338 -12.107 1.00 95.56 96 TYR A C 1
ATOM 681 O O . TYR A 1 96 ? 2.609 14.426 -11.543 1.00 95.56 96 TYR A O 1
ATOM 689 N N . ASN A 1 97 ? 2.206 13.095 -13.321 1.00 93.81 97 ASN A N 1
ATOM 690 C CA . ASN A 1 97 ? 1.372 14.023 -14.077 1.00 93.81 97 ASN A CA 1
ATOM 691 C C . ASN A 1 97 ? 0.059 13.332 -14.444 1.00 93.81 97 ASN A C 1
ATOM 693 O O . ASN A 1 97 ? 0.061 12.171 -14.860 1.00 93.81 97 ASN A O 1
ATOM 697 N N . ARG A 1 98 ? -1.059 14.048 -14.316 1.00 92.81 98 ARG A N 1
ATOM 698 C CA . ARG A 1 98 ? -2.357 13.589 -14.825 1.00 92.81 98 ARG A CA 1
ATOM 699 C C . ARG A 1 98 ? -2.379 13.740 -16.346 1.00 92.81 98 ARG A C 1
ATOM 701 O O . ARG A 1 98 ? -1.919 14.756 -16.861 1.00 92.81 98 ARG A O 1
ATOM 708 N N . ILE A 1 99 ? -2.911 12.740 -17.034 1.00 91.00 99 ILE A N 1
ATOM 709 C CA . ILE A 1 99 ? -3.179 12.759 -18.478 1.00 91.00 99 ILE A CA 1
ATOM 710 C C . ILE A 1 99 ? -4.642 12.363 -18.716 1.00 91.00 99 ILE A C 1
ATOM 712 O O . ILE A 1 99 ? -5.300 11.888 -17.791 1.00 91.00 99 ILE A O 1
ATOM 716 N N . ASP A 1 100 ? -5.149 12.557 -19.933 1.00 81.62 100 ASP A N 1
ATOM 717 C CA . ASP A 1 100 ? -6.583 12.445 -20.249 1.00 81.62 100 ASP A CA 1
ATOM 718 C C . ASP A 1 100 ? -7.228 11.116 -19.810 1.00 81.62 100 ASP A C 1
ATOM 720 O O . ASP A 1 100 ? -8.361 11.101 -19.328 1.00 81.62 100 ASP A O 1
ATOM 724 N N . ASP A 1 101 ? -6.511 10.000 -19.939 1.00 84.75 101 ASP A N 1
ATOM 725 C CA . ASP A 1 101 ? -6.981 8.647 -19.628 1.00 84.75 101 ASP A CA 1
ATOM 726 C C . ASP A 1 101 ? -6.182 7.962 -18.506 1.00 84.75 101 ASP A C 1
ATOM 728 O O . ASP A 1 101 ? -6.327 6.751 -18.284 1.00 84.75 101 ASP A O 1
ATOM 732 N N . GLY A 1 102 ? -5.346 8.714 -17.778 1.00 93.69 102 GLY A N 1
ATOM 733 C CA . GLY A 1 102 ? -4.456 8.092 -16.814 1.00 93.69 102 GLY A CA 1
ATOM 734 C C . GLY A 1 102 ? -3.451 8.966 -16.060 1.00 93.69 102 GLY A C 1
ATOM 735 O O . GLY A 1 102 ? -3.667 10.143 -15.769 1.00 93.69 102 GLY A O 1
ATOM 736 N N . LEU A 1 103 ? -2.323 8.344 -15.712 1.00 95.81 103 LEU A N 1
ATOM 737 C CA . LEU A 1 103 ? -1.196 8.945 -15.004 1.00 95.81 103 LEU A CA 1
ATOM 738 C C . LEU A 1 103 ? 0.110 8.638 -15.731 1.00 95.81 103 LEU A C 1
ATOM 740 O O . LEU A 1 103 ? 0.367 7.499 -16.108 1.00 95.81 103 LEU A O 1
ATOM 744 N N . HIS A 1 104 ? 0.982 9.630 -15.847 1.00 97.38 104 HIS A N 1
ATOM 745 C CA . HIS A 1 104 ? 2.398 9.397 -16.103 1.00 97.38 104 HIS A CA 1
ATOM 746 C C . HIS A 1 104 ? 3.145 9.393 -14.768 1.00 97.38 104 HIS A C 1
ATOM 748 O O . HIS A 1 104 ? 3.009 10.343 -13.996 1.00 97.38 104 HIS A O 1
ATOM 754 N N . LEU A 1 105 ? 3.900 8.331 -14.487 1.00 98.25 105 LEU A N 1
ATOM 755 C CA . LEU A 1 105 ? 4.527 8.059 -13.195 1.00 98.25 105 LEU A CA 1
ATOM 756 C C . LEU A 1 105 ? 6.045 7.955 -13.348 1.00 98.25 105 LEU A C 1
ATOM 758 O O . LEU A 1 105 ? 6.546 7.259 -14.229 1.00 98.25 105 LEU A O 1
ATOM 762 N N . THR A 1 106 ? 6.779 8.589 -12.437 1.00 98.31 106 THR A N 1
ATOM 763 C CA . THR A 1 106 ? 8.230 8.449 -12.304 1.00 98.31 106 THR A CA 1
ATOM 764 C C . THR A 1 106 ? 8.580 8.151 -10.852 1.00 98.31 106 THR A C 1
ATOM 766 O O . THR A 1 106 ? 8.516 9.035 -9.994 1.00 98.31 106 THR A O 1
ATOM 769 N N . TYR A 1 107 ? 8.984 6.913 -10.586 1.00 98.44 107 TYR A N 1
ATOM 770 C CA . TYR A 1 107 ? 9.521 6.489 -9.301 1.00 98.44 107 TYR A CA 1
ATOM 771 C C . TYR A 1 107 ? 11.045 6.566 -9.297 1.00 98.44 107 TYR A C 1
ATOM 773 O O . TYR A 1 107 ? 11.714 6.103 -10.220 1.00 98.44 107 TYR A O 1
ATOM 781 N N . GLU A 1 108 ? 11.589 7.113 -8.219 1.00 98.50 108 GLU A N 1
ATOM 782 C CA . GLU A 1 108 ? 13.014 7.136 -7.919 1.00 98.50 108 GLU A CA 1
ATOM 783 C C . GLU A 1 108 ? 13.260 6.426 -6.586 1.00 98.50 108 GLU A C 1
ATOM 785 O O . GLU A 1 108 ? 12.696 6.817 -5.562 1.00 98.50 108 GLU A O 1
ATOM 790 N N . LEU A 1 109 ? 14.069 5.363 -6.613 1.00 98.62 109 LEU A N 1
ATOM 791 C CA . LEU A 1 109 ? 14.356 4.502 -5.464 1.00 98.62 109 LEU A CA 1
ATOM 792 C C . LEU A 1 109 ? 15.856 4.537 -5.155 1.00 98.62 109 LEU A C 1
ATOM 794 O O . LEU A 1 109 ? 16.663 4.045 -5.945 1.00 98.62 109 LEU A O 1
ATOM 798 N N . THR A 1 110 ? 16.235 5.105 -4.010 1.00 98.69 110 THR A N 1
ATOM 799 C CA . THR A 1 110 ? 17.637 5.399 -3.671 1.00 98.69 110 THR A CA 1
ATOM 800 C C . THR A 1 110 ? 18.028 4.761 -2.335 1.00 98.69 110 THR A C 1
ATOM 802 O O . THR A 1 110 ? 17.618 5.255 -1.277 1.00 98.69 110 THR A O 1
ATOM 805 N N . PRO A 1 111 ? 18.830 3.680 -2.333 1.00 98.44 111 PRO A N 1
ATOM 806 C CA . PRO A 1 111 ? 19.361 3.097 -1.103 1.00 98.44 111 PRO A CA 1
ATOM 807 C C . PRO A 1 111 ? 20.285 4.069 -0.363 1.00 98.44 111 PRO A C 1
ATOM 809 O O . PRO A 1 111 ? 21.118 4.734 -0.978 1.00 98.44 111 PRO A O 1
ATOM 812 N N . THR A 1 112 ? 20.180 4.143 0.963 1.00 98.50 112 THR A N 1
ATOM 813 C CA . THR A 1 112 ? 21.048 4.995 1.798 1.00 98.50 112 THR A CA 1
ATOM 814 C C . THR A 1 112 ? 22.393 4.346 2.127 1.00 98.50 112 THR A C 1
ATOM 816 O O . THR A 1 112 ? 23.306 5.027 2.579 1.00 98.50 112 THR A O 1
ATOM 819 N N . ALA A 1 113 ? 22.512 3.036 1.921 1.00 98.25 113 ALA A N 1
ATOM 820 C CA . ALA A 1 113 ? 23.712 2.229 2.120 1.00 98.25 113 ALA A CA 1
ATOM 821 C C . ALA A 1 113 ? 23.780 1.147 1.023 1.00 98.25 113 ALA A C 1
ATOM 823 O O . ALA A 1 113 ? 22.748 0.880 0.395 1.00 98.25 113 ALA A O 1
ATOM 824 N N . PRO A 1 114 ? 24.949 0.522 0.774 1.00 98.00 114 PRO A N 1
ATOM 825 C CA . PRO A 1 114 ? 25.032 -0.607 -0.143 1.00 98.00 114 PRO A CA 1
ATOM 826 C C . PRO A 1 114 ? 24.099 -1.741 0.295 1.00 98.00 114 PRO A C 1
ATOM 828 O O . PRO A 1 114 ? 23.969 -2.020 1.488 1.00 98.00 114 PRO A O 1
ATOM 831 N N . ILE A 1 115 ? 23.426 -2.382 -0.659 1.00 97.94 115 ILE A N 1
ATOM 832 C CA . ILE A 1 115 ? 22.458 -3.449 -0.375 1.00 97.94 115 ILE A CA 1
ATOM 833 C C . ILE A 1 115 ? 22.466 -4.503 -1.482 1.00 97.94 115 ILE A C 1
ATOM 835 O O . ILE A 1 115 ? 22.522 -4.171 -2.665 1.00 97.94 115 ILE A O 1
ATOM 839 N N . ARG A 1 116 ? 22.392 -5.784 -1.107 1.00 97.88 116 ARG A N 1
ATOM 840 C CA . ARG A 1 116 ? 22.238 -6.901 -2.052 1.00 97.88 116 ARG A CA 1
ATOM 841 C C . ARG A 1 116 ? 20.777 -7.286 -2.175 1.00 97.88 116 ARG A C 1
ATOM 843 O O . ARG A 1 116 ? 20.098 -7.535 -1.178 1.00 97.88 116 ARG A O 1
ATOM 850 N N . LEU A 1 117 ? 20.301 -7.339 -3.407 1.00 97.88 117 LEU A N 1
ATOM 851 C CA . LEU A 1 117 ? 18.885 -7.436 -3.723 1.00 97.88 117 LEU A CA 1
ATOM 852 C C . LEU A 1 117 ? 18.668 -8.528 -4.763 1.00 97.88 117 LEU A C 1
ATOM 854 O O . LEU A 1 117 ? 19.464 -8.655 -5.685 1.00 97.88 117 LEU A O 1
ATOM 858 N N . ASN A 1 118 ? 17.567 -9.263 -4.632 1.00 97.38 118 ASN A N 1
ATOM 859 C CA . ASN A 1 118 ? 17.008 -10.080 -5.713 1.00 97.38 118 ASN A CA 1
ATOM 860 C C . ASN A 1 118 ? 16.048 -9.250 -6.577 1.00 97.38 118 ASN A C 1
ATOM 862 O O . ASN A 1 118 ? 15.823 -9.555 -7.744 1.00 97.38 118 ASN A O 1
ATOM 866 N N . SER A 1 119 ? 15.474 -8.178 -6.019 1.00 97.25 119 SER A N 1
ATOM 867 C CA . SER A 1 119 ? 14.680 -7.213 -6.783 1.00 97.25 119 SER A CA 1
ATOM 868 C C . SER A 1 119 ? 14.560 -5.870 -6.061 1.00 97.25 119 SER A C 1
ATOM 870 O O . SER A 1 119 ? 14.491 -5.821 -4.832 1.00 97.25 119 SER A O 1
ATOM 872 N N . LEU A 1 120 ? 14.460 -4.794 -6.840 1.00 97.88 120 LEU A N 1
ATOM 873 C CA . LEU A 1 120 ? 14.009 -3.465 -6.420 1.00 97.88 120 LEU A CA 1
ATOM 874 C C . LEU A 1 120 ? 13.065 -2.957 -7.501 1.00 97.88 120 LEU A C 1
ATOM 876 O O . LEU A 1 120 ? 13.445 -2.907 -8.669 1.00 97.88 120 LEU A O 1
ATOM 880 N N . HIS A 1 121 ? 11.821 -2.680 -7.135 1.00 98.62 121 HIS A N 1
ATOM 881 C CA . HIS A 1 121 ? 10.753 -2.556 -8.115 1.00 98.62 121 HIS A CA 1
ATOM 882 C C . HIS A 1 121 ? 9.589 -1.718 -7.592 1.00 98.62 121 HIS A C 1
ATOM 884 O O . HIS A 1 121 ? 9.503 -1.399 -6.409 1.00 98.62 121 HIS A O 1
ATOM 890 N N . VAL A 1 122 ? 8.670 -1.397 -8.493 1.00 98.75 122 VAL A N 1
ATOM 891 C CA . VAL A 1 122 ? 7.299 -1.005 -8.164 1.00 98.75 122 VAL A CA 1
ATOM 892 C C . VAL A 1 122 ? 6.414 -2.197 -8.498 1.00 98.75 122 VAL A C 1
ATOM 894 O O . VAL A 1 122 ? 6.548 -2.752 -9.588 1.00 98.75 122 VAL A O 1
ATOM 897 N N . HIS A 1 123 ? 5.556 -2.639 -7.584 1.00 98.44 123 HIS A N 1
ATOM 898 C CA . HIS A 1 123 ? 4.637 -3.745 -7.854 1.00 98.44 123 HIS A CA 1
ATOM 899 C C . HIS A 1 123 ? 3.175 -3.358 -7.743 1.00 98.44 123 HIS A C 1
ATOM 901 O O . HIS A 1 123 ? 2.832 -2.401 -7.062 1.00 98.44 123 HIS A O 1
ATOM 907 N N . LEU A 1 124 ? 2.333 -4.149 -8.399 1.00 98.62 124 LEU A N 1
ATOM 908 C CA . LEU A 1 124 ? 0.893 -4.176 -8.214 1.00 98.62 124 LEU A CA 1
ATOM 909 C C . LEU A 1 124 ? 0.484 -5.624 -7.898 1.00 98.62 124 LEU A C 1
ATOM 911 O O . LEU A 1 124 ? 0.348 -6.426 -8.830 1.00 98.62 124 LEU A O 1
ATOM 915 N N . PRO A 1 125 ? 0.339 -5.989 -6.613 1.00 98.06 125 PRO A N 1
ATOM 916 C CA . PRO A 1 125 ? -0.256 -7.254 -6.219 1.00 98.06 125 PRO A CA 1
ATOM 917 C C . PRO A 1 125 ? -1.774 -7.170 -6.388 1.00 98.06 125 PRO A C 1
ATOM 919 O O . PRO A 1 125 ? -2.428 -6.303 -5.815 1.00 98.06 125 PRO A O 1
ATOM 922 N N . MET A 1 126 ? -2.338 -8.083 -7.171 1.00 97.62 126 MET A N 1
ATOM 923 C CA . MET A 1 126 ? -3.765 -8.142 -7.468 1.00 97.62 126 MET A CA 1
ATOM 924 C C . MET A 1 126 ? -4.367 -9.424 -6.907 1.00 97.62 126 MET A C 1
ATOM 926 O O . MET A 1 126 ? -3.783 -10.494 -7.093 1.00 97.62 126 MET A O 1
ATOM 930 N N . PRO A 1 127 ? -5.559 -9.391 -6.291 1.00 96.56 127 PRO A N 1
ATOM 931 C CA . PRO A 1 127 ? -6.242 -10.613 -5.888 1.00 96.56 127 PRO A CA 1
ATOM 932 C C . PRO A 1 127 ? -6.455 -11.555 -7.082 1.00 96.56 127 PRO A C 1
ATOM 934 O O . PRO A 1 127 ? -6.922 -11.132 -8.142 1.00 96.56 127 PRO A O 1
ATOM 937 N N . VAL A 1 128 ? -6.203 -12.857 -6.908 1.00 95.81 128 VAL A N 1
ATOM 938 C CA . VAL A 1 128 ? -6.433 -13.871 -7.963 1.00 95.81 128 VAL A CA 1
ATOM 939 C C . VAL A 1 128 ? -7.870 -13.809 -8.492 1.00 95.81 128 VAL A C 1
ATOM 941 O O . VAL A 1 128 ? -8.098 -13.956 -9.690 1.00 95.81 128 VAL A O 1
ATOM 944 N N . ALA A 1 129 ? -8.840 -13.512 -7.622 1.00 93.31 129 ALA A N 1
ATOM 945 C CA . ALA A 1 129 ? -10.246 -13.357 -7.992 1.00 93.31 129 ALA A CA 1
ATOM 946 C C . ALA A 1 129 ? -10.512 -12.195 -8.968 1.00 93.31 129 ALA A C 1
ATOM 948 O O . ALA A 1 129 ? -11.494 -12.248 -9.704 1.00 93.31 129 ALA A O 1
ATOM 949 N N . MET A 1 130 ? -9.668 -11.157 -8.979 1.00 92.56 130 MET A N 1
ATOM 950 C CA . MET A 1 130 ? -9.751 -10.074 -9.967 1.00 92.56 130 MET A CA 1
ATOM 951 C C . MET A 1 130 ? -9.202 -10.519 -11.327 1.00 92.56 130 MET A C 1
ATOM 953 O O . MET A 1 130 ? -9.744 -10.133 -12.358 1.00 92.56 130 MET A O 1
ATOM 957 N N . CYS A 1 131 ? -8.165 -11.361 -11.331 1.00 94.50 131 CYS A N 1
ATOM 958 C CA . CYS A 1 131 ? -7.498 -11.847 -12.544 1.00 94.50 131 CYS A CA 1
ATOM 959 C C . CYS A 1 131 ? -8.215 -13.042 -13.200 1.00 94.50 131 CYS A C 1
ATOM 961 O O . CYS A 1 131 ? -7.998 -13.325 -14.378 1.00 94.50 131 CYS A O 1
ATOM 963 N N . ALA A 1 132 ? -9.048 -13.762 -12.445 1.00 92.44 132 ALA A N 1
ATOM 964 C CA . ALA A 1 132 ? -9.741 -14.962 -12.903 1.00 92.44 132 ALA A CA 1
ATOM 965 C C . ALA A 1 132 ? -10.594 -14.697 -14.157 1.00 92.44 132 ALA A C 1
ATOM 967 O O . ALA A 1 132 ? -11.397 -13.766 -14.198 1.00 92.44 132 ALA A O 1
ATOM 968 N N . GLY A 1 133 ? -10.413 -15.528 -15.189 1.00 91.50 133 GLY A N 1
ATOM 969 C CA . GLY A 1 133 ? -11.084 -15.368 -16.486 1.00 91.50 133 GLY A CA 1
ATOM 970 C C . GLY A 1 133 ? -10.556 -14.209 -17.342 1.00 91.50 133 GLY A C 1
ATOM 971 O O . GLY A 1 133 ? -11.092 -13.963 -18.419 1.00 91.50 133 GLY A O 1
ATOM 972 N N . GLY A 1 134 ? -9.526 -13.498 -16.875 1.00 94.94 134 GLY A N 1
ATOM 973 C CA . GLY A 1 134 ? -8.833 -12.446 -17.607 1.00 94.94 134 GLY A CA 1
ATOM 974 C C . GLY A 1 134 ? -7.576 -12.928 -18.336 1.00 94.94 134 GLY A C 1
ATOM 975 O O . GLY A 1 134 ? -7.242 -14.114 -18.371 1.00 94.94 134 GLY A O 1
ATOM 976 N N . SER A 1 135 ? -6.838 -11.970 -18.886 1.00 96.62 135 SER A N 1
ATOM 977 C CA . SER A 1 135 ? -5.569 -12.185 -19.586 1.00 96.62 135 SER A CA 1
ATOM 978 C C . SER A 1 135 ? -4.631 -11.005 -19.376 1.00 96.62 135 SER A C 1
ATOM 980 O O . SER A 1 135 ? -5.093 -9.883 -19.179 1.00 96.62 135 SER A O 1
ATOM 982 N N . TYR A 1 136 ? -3.333 -11.220 -19.525 1.00 97.62 136 TYR A N 1
ATOM 983 C CA . TYR A 1 136 ? -2.368 -10.142 -19.705 1.00 97.62 136 TYR A CA 1
ATOM 984 C C . TYR A 1 136 ? -1.866 -10.125 -21.152 1.00 97.62 136 TYR A C 1
ATOM 986 O O . TYR A 1 136 ? -1.793 -11.163 -21.804 1.00 97.62 136 TYR A O 1
ATOM 994 N N . VAL A 1 137 ? -1.552 -8.943 -21.673 1.00 97.94 137 VAL A N 1
ATOM 995 C CA . VAL A 1 137 ? -1.059 -8.740 -23.038 1.00 97.94 137 VAL A CA 1
ATOM 996 C C . VAL A 1 137 ? 0.297 -8.068 -22.966 1.00 97.94 137 VAL A C 1
ATOM 998 O O . VAL A 1 137 ? 0.397 -6.963 -22.441 1.00 97.94 137 VAL A O 1
ATOM 1001 N N . VAL A 1 138 ? 1.331 -8.725 -23.480 1.00 97.62 138 VAL A N 1
ATOM 1002 C CA . VAL A 1 138 ? 2.711 -8.225 -23.462 1.00 97.62 138 VAL A CA 1
ATOM 1003 C C . VAL A 1 138 ? 3.123 -7.957 -24.893 1.00 97.62 138 VAL A C 1
ATOM 1005 O O . VAL A 1 138 ? 3.181 -8.885 -25.694 1.00 97.62 138 VAL A O 1
ATOM 1008 N N . ASP A 1 139 ? 3.370 -6.692 -25.225 1.00 96.06 139 ASP A N 1
ATOM 1009 C CA . ASP A 1 139 ? 3.776 -6.275 -26.576 1.00 96.06 139 ASP A CA 1
ATOM 1010 C C . ASP A 1 139 ? 2.880 -6.854 -27.693 1.00 96.06 139 ASP A C 1
ATOM 1012 O O . ASP A 1 139 ? 3.338 -7.250 -28.763 1.00 96.06 139 ASP A O 1
ATOM 1016 N N . GLY A 1 140 ? 1.568 -6.896 -27.427 1.00 94.25 140 GLY A N 1
ATOM 1017 C CA . GLY A 1 140 ? 0.531 -7.393 -28.341 1.00 94.25 140 GLY A CA 1
ATOM 1018 C C . GLY A 1 140 ? 0.211 -8.889 -28.225 1.00 94.25 140 GLY A C 1
ATOM 1019 O O . GLY A 1 140 ? -0.818 -9.325 -28.740 1.00 94.25 140 GLY A O 1
ATOM 1020 N N . GLU A 1 141 ? 1.025 -9.669 -27.514 1.00 96.25 141 GLU A N 1
ATOM 1021 C CA . GLU A 1 141 ? 0.806 -11.100 -27.288 1.00 96.25 141 GLU A CA 1
ATOM 1022 C C . GLU A 1 141 ? -0.077 -11.323 -26.052 1.00 96.25 141 GLU A C 1
ATOM 1024 O O . GLU A 1 141 ? 0.326 -11.021 -24.929 1.00 96.25 141 GLU A O 1
ATOM 1029 N N . ALA A 1 142 ? -1.293 -11.840 -26.247 1.00 96.19 142 ALA A N 1
ATOM 1030 C CA . ALA A 1 142 ? -2.237 -12.099 -25.161 1.00 96.19 142 ALA A CA 1
ATOM 1031 C C . ALA A 1 142 ? -2.054 -13.502 -24.563 1.00 96.19 142 ALA A C 1
ATOM 1033 O O . ALA A 1 142 ? -2.069 -14.497 -25.285 1.00 96.19 142 ALA A O 1
ATOM 1034 N N . VAL A 1 143 ? -1.972 -13.578 -23.235 1.00 96.50 143 VAL A N 1
ATOM 1035 C CA . VAL A 1 143 ? -1.848 -14.821 -22.466 1.00 96.50 143 VAL A CA 1
ATOM 1036 C C . VAL A 1 143 ? -2.901 -14.834 -21.350 1.00 96.50 143 VAL A C 1
ATOM 1038 O O . VAL A 1 143 ? -3.009 -13.861 -20.598 1.00 96.50 143 VAL A O 1
ATOM 1041 N N . PRO A 1 144 ? -3.715 -15.897 -21.216 1.00 96.94 144 PRO A N 1
ATOM 1042 C CA . PRO A 1 144 ? -4.707 -15.982 -20.150 1.00 96.94 144 PRO A CA 1
ATOM 1043 C C . PRO A 1 144 ? -4.038 -16.096 -18.777 1.00 96.94 144 PRO A C 1
ATOM 1045 O O . PRO A 1 144 ? -3.008 -16.756 -18.627 1.00 96.94 144 PRO A O 1
ATOM 1048 N N . PHE A 1 145 ? -4.660 -15.516 -17.749 1.00 96.75 145 PHE A N 1
ATOM 1049 C CA . PHE A 1 145 ? -4.249 -15.814 -16.381 1.00 96.75 145 PHE A CA 1
ATOM 1050 C C . PHE A 1 145 ? -4.576 -17.277 -16.045 1.00 96.75 145 PHE A C 1
ATOM 1052 O O . PHE A 1 145 ? -5.680 -17.747 -16.343 1.00 96.75 145 PHE A O 1
ATOM 1059 N N . PRO A 1 146 ? -3.650 -18.021 -15.418 1.00 96.44 146 PRO A N 1
ATOM 1060 C CA . PRO A 1 146 ? -3.847 -19.441 -15.175 1.00 96.44 146 PRO A CA 1
ATOM 1061 C C . PRO A 1 146 ? -4.916 -19.683 -14.103 1.00 96.44 146 PRO A C 1
ATOM 1063 O O . PRO A 1 146 ? -4.852 -19.139 -13.000 1.00 96.44 146 PRO A O 1
ATOM 1066 N N . ALA A 1 147 ? -5.874 -20.569 -14.384 1.00 94.69 147 ALA A N 1
ATOM 1067 C CA . ALA A 1 147 ? -6.934 -20.918 -13.433 1.00 94.69 147 ALA A CA 1
ATOM 1068 C C . ALA A 1 147 ? -6.390 -21.600 -12.161 1.00 94.69 147 ALA A C 1
ATOM 1070 O O . ALA A 1 147 ? -6.892 -21.376 -11.062 1.00 94.69 147 ALA A O 1
ATOM 1071 N N . GLN A 1 148 ? -5.318 -22.384 -12.285 1.00 95.12 148 GLN A N 1
ATOM 1072 C CA . GLN A 1 148 ? -4.661 -23.109 -11.191 1.00 95.12 148 GLN A CA 1
ATOM 1073 C C . GLN A 1 148 ? -3.177 -22.750 -11.133 1.00 95.12 148 GLN A C 1
ATOM 1075 O O . GLN A 1 148 ? -2.609 -22.357 -12.151 1.00 95.12 148 GLN A O 1
ATOM 1080 N N . LEU A 1 149 ? -2.573 -22.854 -9.947 1.00 95.81 149 LEU A N 1
ATOM 1081 C CA . LEU A 1 149 ? -1.149 -22.579 -9.777 1.00 95.81 149 LEU A CA 1
ATOM 1082 C C . LEU A 1 149 ? -0.346 -23.591 -10.602 1.00 95.81 149 LEU A C 1
ATOM 1084 O O . LEU A 1 149 ? -0.550 -24.798 -10.481 1.00 95.81 149 LEU A O 1
ATOM 1088 N N . GLY A 1 150 ? 0.559 -23.075 -11.427 1.00 95.06 150 GLY A N 1
ATOM 1089 C CA . GLY A 1 150 ? 1.516 -23.851 -12.207 1.00 95.06 150 GLY A CA 1
ATOM 1090 C C . GLY A 1 150 ? 2.905 -23.242 -12.065 1.00 95.06 150 GLY A C 1
ATOM 1091 O O . GLY A 1 150 ? 3.517 -23.324 -11.004 1.00 95.06 150 GLY A O 1
ATOM 1092 N N . ALA A 1 151 ? 3.397 -22.608 -13.130 1.00 95.12 151 ALA A N 1
ATOM 1093 C CA . ALA A 1 151 ? 4.628 -21.827 -13.063 1.00 95.12 151 ALA A CA 1
ATOM 1094 C C . ALA A 1 151 ? 4.429 -20.558 -12.219 1.00 95.12 151 ALA A C 1
ATOM 1096 O O . ALA A 1 151 ? 3.441 -19.849 -12.388 1.00 95.12 151 ALA A O 1
ATOM 1097 N N . VAL A 1 152 ? 5.399 -20.254 -11.355 1.00 95.88 152 VAL A N 1
ATOM 1098 C CA . VAL A 1 152 ? 5.405 -19.019 -10.555 1.00 95.88 152 VAL A CA 1
ATOM 1099 C C . VAL A 1 152 ? 5.659 -17.801 -11.448 1.00 95.88 152 VAL A C 1
ATOM 1101 O O . VAL A 1 152 ? 4.908 -16.835 -11.411 1.00 95.88 152 VAL A O 1
ATOM 1104 N N . HIS A 1 153 ? 6.691 -17.834 -12.295 1.00 96.62 153 HIS A N 1
ATOM 1105 C CA . HIS A 1 153 ? 6.956 -16.755 -13.251 1.00 96.62 153 HIS A CA 1
ATOM 1106 C C . HIS A 1 153 ? 6.170 -16.999 -14.543 1.00 96.62 153 HIS A C 1
ATOM 1108 O O . HIS A 1 153 ? 6.517 -17.884 -15.323 1.00 96.62 153 HIS A O 1
ATOM 1114 N N . LEU A 1 154 ? 5.124 -16.205 -14.776 1.00 97.38 154 LEU A N 1
ATOM 1115 C CA . LEU A 1 154 ? 4.262 -16.321 -15.957 1.00 97.38 154 LEU A CA 1
ATOM 1116 C C . LEU A 1 154 ? 4.864 -15.611 -17.177 1.00 97.38 154 LEU A C 1
ATOM 1118 O O . LEU A 1 154 ? 4.763 -16.087 -18.307 1.00 97.38 154 LEU A O 1
ATOM 1122 N N . ARG A 1 155 ? 5.520 -14.468 -16.952 1.00 97.25 155 ARG A N 1
ATOM 1123 C CA . ARG A 1 155 ? 6.307 -13.746 -17.961 1.00 97.25 155 ARG A CA 1
ATOM 1124 C C . ARG A 1 155 ? 7.386 -12.927 -17.271 1.00 97.25 155 ARG A C 1
ATOM 1126 O O . ARG A 1 155 ? 7.085 -12.221 -16.319 1.00 97.25 155 ARG A O 1
ATOM 1133 N N . SER A 1 156 ? 8.615 -12.968 -17.775 1.00 96.88 156 SER A N 1
ATOM 1134 C CA . SER A 1 156 ? 9.712 -12.127 -17.291 1.00 96.88 156 SER A CA 1
ATOM 1135 C C . SER A 1 156 ? 10.557 -11.651 -18.464 1.00 96.88 156 SER A C 1
ATOM 1137 O O . SER A 1 156 ? 10.882 -12.449 -19.342 1.00 96.88 156 SER A O 1
ATOM 1139 N N . GLY A 1 157 ? 10.887 -10.364 -18.499 1.00 96.88 157 GLY A N 1
ATOM 1140 C CA . GLY A 1 157 ? 11.742 -9.788 -19.533 1.00 96.88 157 GLY A CA 1
ATOM 1141 C C . GLY A 1 157 ? 11.516 -8.294 -19.711 1.00 96.88 157 GLY A C 1
ATOM 1142 O O . GLY A 1 157 ? 10.712 -7.688 -19.002 1.00 96.88 157 GLY A O 1
ATOM 1143 N N . GLU A 1 158 ? 12.231 -7.701 -20.660 1.00 97.75 158 GLU A N 1
ATOM 1144 C CA . GLU A 1 158 ? 11.967 -6.325 -21.069 1.00 97.75 158 GLU A CA 1
ATOM 1145 C C . GLU A 1 158 ? 10.717 -6.258 -21.947 1.00 97.75 158 GLU A C 1
ATOM 1147 O O . GLU A 1 158 ? 10.546 -7.074 -22.851 1.00 97.75 158 GLU A O 1
ATOM 1152 N N . MET A 1 159 ? 9.857 -5.275 -21.691 1.00 97.69 159 MET A N 1
ATOM 1153 C CA . MET A 1 159 ? 8.666 -5.016 -22.502 1.00 97.69 159 MET A CA 1
ATOM 1154 C C . MET A 1 159 ? 8.419 -3.519 -22.671 1.00 97.69 159 MET A C 1
ATOM 1156 O O . MET A 1 159 ? 8.934 -2.697 -21.905 1.00 97.69 159 MET A O 1
ATOM 1160 N N . ARG A 1 160 ? 7.644 -3.155 -23.698 1.00 98.31 160 ARG A N 1
ATOM 1161 C CA . ARG A 1 160 ? 7.205 -1.769 -23.946 1.00 98.31 160 ARG A CA 1
ATOM 1162 C C . ARG A 1 160 ? 5.769 -1.527 -23.518 1.00 98.31 160 ARG A C 1
ATOM 1164 O O . ARG A 1 160 ? 5.410 -0.391 -23.213 1.00 98.31 160 ARG A O 1
ATOM 1171 N N . THR A 1 161 ? 4.961 -2.576 -23.482 1.00 98.38 161 THR A N 1
ATOM 1172 C CA . THR A 1 161 ? 3.555 -2.517 -23.098 1.00 98.38 161 THR A CA 1
ATOM 1173 C C . THR A 1 161 ? 3.158 -3.752 -22.302 1.00 98.38 161 THR A C 1
ATOM 1175 O O . THR A 1 161 ? 3.539 -4.874 -22.637 1.00 98.38 161 THR A O 1
ATOM 1178 N N . LEU A 1 162 ? 2.363 -3.530 -21.259 1.00 98.62 162 LEU A N 1
ATOM 1179 C CA . LEU A 1 162 ? 1.658 -4.567 -20.520 1.00 98.62 162 LEU A CA 1
ATOM 1180 C C . LEU A 1 162 ? 0.214 -4.115 -20.313 1.00 98.62 162 LEU A C 1
ATOM 1182 O O . LEU A 1 162 ? -0.022 -3.148 -19.594 1.00 98.62 162 LEU A O 1
ATOM 1186 N N . ALA A 1 163 ? -0.747 -4.824 -20.896 1.00 97.75 163 ALA A N 1
ATOM 1187 C CA . ALA A 1 163 ? -2.163 -4.607 -20.621 1.00 97.75 163 ALA A CA 1
ATOM 1188 C C . ALA A 1 163 ? -2.729 -5.744 -19.768 1.00 97.75 163 ALA A C 1
ATOM 1190 O O . ALA A 1 163 ? -2.519 -6.918 -20.061 1.00 97.75 163 ALA A O 1
ATOM 1191 N N . LEU A 1 164 ? -3.471 -5.404 -18.722 1.00 97.12 164 LEU A N 1
ATOM 1192 C CA . LEU A 1 164 ? -4.176 -6.328 -17.843 1.00 97.12 164 LEU A CA 1
ATOM 1193 C C . LEU A 1 164 ? -5.660 -6.261 -18.191 1.00 97.12 164 LEU A C 1
ATOM 1195 O O . LEU A 1 164 ? -6.305 -5.242 -17.957 1.00 97.12 164 LEU A O 1
ATOM 1199 N N . ARG A 1 165 ? -6.194 -7.335 -18.773 1.00 95.06 165 ARG A N 1
ATOM 1200 C CA . ARG A 1 165 ? -7.600 -7.451 -19.172 1.00 95.06 165 ARG A CA 1
ATOM 1201 C C . ARG A 1 165 ? -8.349 -8.308 -18.170 1.00 95.06 165 ARG A C 1
ATOM 1203 O O . ARG A 1 165 ? -8.014 -9.474 -17.970 1.00 95.06 165 ARG A O 1
ATOM 1210 N N . PHE A 1 166 ? -9.392 -7.741 -17.581 1.00 91.56 166 PHE A N 1
ATOM 1211 C CA . PHE A 1 166 ? -10.207 -8.396 -16.563 1.00 91.56 166 PHE A CA 1
ATOM 1212 C C . PHE A 1 166 ? -11.545 -8.873 -17.150 1.00 91.56 166 PHE A C 1
ATOM 1214 O O . PHE A 1 166 ? -12.030 -8.331 -18.144 1.00 91.56 166 PHE A O 1
ATOM 1221 N N . ALA A 1 167 ? -12.179 -9.866 -16.516 1.00 78.56 167 ALA A N 1
ATOM 1222 C CA . ALA A 1 167 ? -13.381 -10.539 -17.032 1.00 78.56 167 ALA A CA 1
ATOM 1223 C C . ALA A 1 167 ? -14.601 -9.617 -17.274 1.00 78.56 167 ALA A C 1
ATOM 1225 O O . ALA A 1 167 ? -15.518 -9.987 -18.001 1.00 78.56 167 ALA A O 1
ATOM 1226 N N . LEU A 1 168 ? -14.612 -8.404 -16.706 1.00 70.56 168 LEU A N 1
ATOM 1227 C CA . LEU A 1 168 ? -15.662 -7.392 -16.902 1.00 70.56 168 LEU A CA 1
ATOM 1228 C C . LEU A 1 168 ? -15.371 -6.412 -18.059 1.00 70.56 168 LEU A C 1
ATOM 1230 O O . LEU A 1 168 ? -16.014 -5.371 -18.159 1.00 70.56 168 LEU A O 1
ATOM 1234 N N . GLY A 1 169 ? -14.388 -6.706 -18.918 1.00 74.06 169 GLY A N 1
ATOM 1235 C CA . GLY A 1 169 ? -14.021 -5.867 -20.071 1.00 74.06 169 GLY A CA 1
ATOM 1236 C C . GLY A 1 169 ? -13.205 -4.619 -19.720 1.00 74.06 169 GLY A C 1
ATOM 1237 O O . GLY A 1 169 ? -12.859 -3.834 -20.606 1.00 74.06 169 GLY A O 1
ATOM 1238 N N . ALA A 1 170 ? -12.888 -4.455 -18.438 1.00 79.88 170 ALA A N 1
ATOM 1239 C CA . ALA A 1 170 ? -11.954 -3.466 -17.941 1.00 79.88 170 ALA A CA 1
ATOM 1240 C C . ALA A 1 170 ? -10.515 -3.822 -18.320 1.00 79.88 170 ALA A C 1
ATOM 1242 O O . ALA A 1 170 ? -10.121 -4.992 -18.295 1.00 79.88 170 ALA A O 1
ATOM 1243 N N . GLU A 1 171 ? -9.733 -2.794 -18.629 1.00 90.56 171 GLU A N 1
ATOM 1244 C CA . GLU A 1 171 ? -8.347 -2.935 -19.053 1.00 90.56 171 GLU A CA 1
ATOM 1245 C C . GLU A 1 171 ? -7.502 -1.842 -18.403 1.00 90.56 171 GLU A C 1
ATOM 1247 O O . GLU A 1 171 ? -7.872 -0.668 -18.453 1.00 90.56 171 GLU A O 1
ATOM 1252 N N . LEU A 1 172 ? -6.398 -2.249 -17.778 1.00 95.00 172 LEU A N 1
ATOM 1253 C CA . LEU A 1 172 ? -5.374 -1.365 -17.228 1.00 95.00 172 LEU A CA 1
ATOM 1254 C C . LEU A 1 172 ? -4.101 -1.564 -18.047 1.00 95.00 172 LEU A C 1
ATOM 1256 O O . LEU A 1 172 ? -3.629 -2.692 -18.166 1.00 95.00 172 LEU A O 1
ATOM 1260 N N . GLU A 1 173 ? -3.545 -0.500 -18.607 1.00 96.94 173 GLU A N 1
ATOM 1261 C CA . GLU A 1 173 ? -2.376 -0.576 -19.476 1.00 96.94 173 GLU A CA 1
ATOM 1262 C C . GLU A 1 173 ? -1.198 0.197 -18.887 1.00 96.94 173 GLU A C 1
ATOM 1264 O O . GLU A 1 173 ? -1.329 1.334 -18.442 1.00 96.94 173 GLU A O 1
ATOM 1269 N N . MET A 1 174 ? -0.030 -0.439 -18.909 1.00 98.44 174 MET A N 1
ATOM 1270 C CA . MET A 1 174 ? 1.259 0.145 -18.571 1.00 98.44 174 MET A CA 1
ATOM 1271 C C . MET A 1 174 ? 2.075 0.289 -19.854 1.00 98.44 174 MET A C 1
ATOM 1273 O O . MET A 1 174 ? 2.319 -0.696 -20.555 1.00 98.44 174 MET A O 1
ATOM 1277 N N . ARG A 1 175 ? 2.512 1.511 -20.161 1.00 98.50 175 ARG A N 1
ATOM 1278 C CA . ARG A 1 175 ? 3.347 1.827 -21.326 1.00 98.50 175 ARG A CA 1
ATOM 1279 C C . ARG A 1 175 ? 4.696 2.360 -20.878 1.00 98.50 175 ARG A C 1
ATOM 1281 O O . ARG A 1 175 ? 4.770 3.296 -20.084 1.00 98.50 175 ARG A O 1
ATOM 1288 N N . PHE A 1 176 ? 5.755 1.805 -21.448 1.00 98.38 176 PHE A N 1
ATOM 1289 C CA . PHE A 1 176 ? 7.133 2.144 -21.127 1.00 98.38 176 PHE A CA 1
ATOM 1290 C C . PHE A 1 176 ? 7.800 2.816 -22.332 1.00 98.38 176 PHE A C 1
ATOM 1292 O O . PHE A 1 176 ? 7.836 2.265 -23.437 1.00 98.38 176 PHE A O 1
ATOM 1299 N N . ALA A 1 177 ? 8.364 4.012 -22.134 1.00 94.50 177 ALA A N 1
ATOM 1300 C CA . ALA A 1 177 ? 9.050 4.749 -23.203 1.00 94.50 177 ALA A CA 1
ATOM 1301 C C . ALA A 1 177 ? 10.273 3.982 -23.748 1.00 94.50 177 ALA A C 1
ATOM 1303 O O . ALA A 1 177 ? 10.639 4.087 -24.925 1.00 94.50 177 ALA A O 1
ATOM 1304 N N . ARG A 1 178 ? 10.895 3.165 -22.894 1.00 95.56 178 ARG A N 1
ATOM 1305 C CA . ARG A 1 178 ? 12.033 2.296 -23.206 1.00 95.56 178 ARG A CA 1
ATOM 1306 C C . ARG A 1 178 ? 11.703 0.866 -22.768 1.00 95.56 178 ARG A C 1
ATOM 1308 O O . ARG A 1 178 ? 10.886 0.714 -21.859 1.00 95.56 178 ARG A O 1
ATOM 1315 N N . PRO A 1 179 ? 12.317 -0.162 -23.378 1.00 97.19 179 PRO A N 1
ATOM 1316 C CA . PRO A 1 179 ? 12.206 -1.526 -22.874 1.00 97.19 179 PRO A CA 1
ATOM 1317 C C . PRO A 1 179 ? 12.522 -1.544 -21.375 1.00 97.19 179 PRO A C 1
ATOM 1319 O O . PRO A 1 179 ? 13.551 -1.023 -20.950 1.00 97.19 179 PRO A O 1
ATOM 1322 N N . THR A 1 180 ? 11.571 -2.025 -20.578 1.00 98.38 180 THR A N 1
ATOM 1323 C CA . THR A 1 180 ? 11.647 -1.993 -19.114 1.00 98.38 180 THR A CA 1
ATOM 1324 C C . THR A 1 180 ? 11.472 -3.406 -18.585 1.00 98.38 180 THR A C 1
ATOM 1326 O O . THR A 1 180 ? 10.526 -4.076 -19.008 1.00 98.38 180 THR A O 1
ATOM 1329 N N . PRO A 1 181 ? 12.348 -3.886 -17.685 1.00 98.25 181 PRO A N 1
ATOM 1330 C CA . PRO A 1 181 ? 12.178 -5.188 -17.063 1.00 98.25 181 PRO A CA 1
ATOM 1331 C C . PRO A 1 181 ? 10.872 -5.252 -16.273 1.00 98.25 181 PRO A C 1
ATOM 1333 O O . PRO A 1 181 ? 10.637 -4.444 -15.372 1.00 98.25 181 PRO A O 1
ATOM 1336 N N . VAL A 1 182 ? 10.030 -6.224 -16.606 1.00 98.62 182 VAL A N 1
ATOM 1337 C CA . VAL A 1 182 ? 8.766 -6.480 -15.921 1.00 98.62 182 VAL A CA 1
ATOM 1338 C C . VAL A 1 182 ? 8.595 -7.983 -15.710 1.00 98.62 182 VAL A C 1
ATOM 1340 O O . VAL A 1 182 ? 8.956 -8.805 -16.557 1.00 98.62 182 VAL A O 1
ATOM 1343 N N . LEU A 1 183 ? 8.046 -8.345 -14.555 1.00 98.62 183 LEU A N 1
ATOM 1344 C CA . LEU A 1 183 ? 7.703 -9.708 -14.173 1.00 98.62 183 LEU A CA 1
ATOM 1345 C C . LEU A 1 183 ? 6.204 -9.788 -13.875 1.00 98.62 183 LEU A C 1
ATOM 1347 O O . LEU A 1 183 ? 5.709 -9.072 -13.009 1.00 98.62 183 LEU A O 1
ATOM 1351 N N . VAL A 1 184 ? 5.504 -10.684 -14.566 1.00 98.44 184 VAL A N 1
ATOM 1352 C CA . VAL A 1 184 ? 4.158 -11.143 -14.210 1.00 98.44 184 VAL A CA 1
ATOM 1353 C C . VAL A 1 184 ? 4.313 -12.465 -13.467 1.00 98.44 184 VAL A C 1
ATOM 1355 O O . VAL A 1 184 ? 4.863 -13.427 -14.011 1.00 98.44 184 VAL A O 1
ATOM 1358 N N . GLN A 1 185 ? 3.858 -12.501 -12.220 1.00 97.94 185 GLN A N 1
ATOM 1359 C CA . GLN A 1 185 ? 4.074 -13.604 -11.293 1.00 97.94 185 GLN A CA 1
ATOM 1360 C C . GLN A 1 185 ? 2.756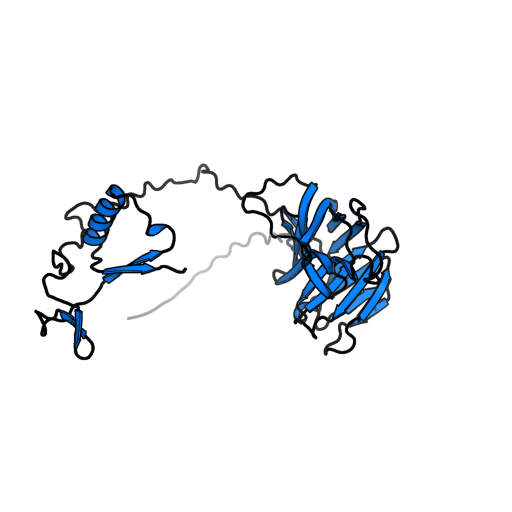 -14.085 -10.685 1.00 97.94 185 GLN A C 1
ATOM 1362 O O . GLN A 1 185 ? 1.883 -13.290 -10.348 1.00 97.94 185 GLN A O 1
ATOM 1367 N N . ASP A 1 186 ? 2.651 -15.396 -10.518 1.00 98.38 186 ASP A N 1
ATOM 1368 C CA . ASP A 1 186 ? 1.625 -16.065 -9.736 1.00 98.38 186 ASP A CA 1
ATOM 1369 C C . ASP A 1 186 ? 2.156 -16.341 -8.328 1.00 98.38 186 ASP A C 1
ATOM 1371 O O . ASP A 1 186 ? 3.038 -17.181 -8.136 1.00 98.38 186 ASP A O 1
ATOM 1375 N N . ASP A 1 187 ? 1.636 -15.625 -7.332 1.00 97.00 187 ASP A N 1
ATOM 1376 C CA . ASP A 1 187 ? 2.118 -15.727 -5.957 1.00 97.00 187 ASP A CA 1
ATOM 1377 C C . ASP A 1 187 ? 1.397 -16.806 -5.149 1.00 97.00 187 ASP A C 1
ATOM 1379 O O . ASP A 1 187 ? 1.640 -16.896 -3.948 1.00 97.00 187 ASP A O 1
ATOM 1383 N N . ARG A 1 188 ? 0.528 -17.639 -5.746 1.00 97.12 188 ARG A N 1
ATOM 1384 C CA . ARG A 1 188 ? -0.326 -18.600 -5.009 1.00 97.12 188 ARG A CA 1
ATOM 1385 C C . ARG A 1 188 ? 0.413 -19.609 -4.134 1.00 97.12 188 ARG A C 1
ATOM 1387 O O . ARG A 1 188 ? -0.217 -20.227 -3.280 1.00 97.12 188 ARG A O 1
ATOM 1394 N N . GLN A 1 189 ? 1.727 -19.746 -4.295 1.00 96.00 189 GLN A N 1
ATOM 1395 C CA . GLN A 1 189 ? 2.578 -20.481 -3.358 1.00 96.00 189 GLN A CA 1
ATOM 1396 C C . GLN A 1 189 ? 2.707 -19.788 -1.982 1.00 96.00 189 GLN A C 1
ATOM 1398 O O . GLN A 1 189 ? 2.912 -20.465 -0.976 1.00 96.00 189 GLN A O 1
ATOM 1403 N N . TRP A 1 190 ? 2.583 -18.461 -1.925 1.00 94.38 190 TRP A N 1
ATOM 1404 C CA . TRP A 1 190 ? 2.758 -17.628 -0.727 1.00 94.38 190 TRP A CA 1
ATOM 1405 C C . TRP A 1 190 ? 1.505 -16.836 -0.334 1.00 94.38 190 TRP A C 1
ATOM 1407 O O . TRP A 1 190 ? 1.351 -16.487 0.834 1.00 94.38 190 TRP A O 1
ATOM 1417 N N . GLY A 1 191 ? 0.604 -16.550 -1.277 1.00 94.56 191 GLY A N 1
ATOM 1418 C CA . GLY A 1 191 ? -0.617 -15.790 -1.021 1.00 94.56 191 GLY A CA 1
ATOM 1419 C C . GLY A 1 191 ? -1.545 -15.721 -2.237 1.00 94.56 191 GLY A C 1
ATOM 1420 O O . GLY A 1 191 ? -1.134 -16.024 -3.350 1.00 94.56 191 GLY A O 1
ATOM 1421 N N . PRO A 1 192 ? -2.820 -15.338 -2.070 1.00 96.19 192 PRO A N 1
ATOM 1422 C CA . PRO A 1 192 ? -3.827 -15.409 -3.130 1.00 96.19 192 PRO A CA 1
ATOM 1423 C C . PRO A 1 192 ? -3.736 -14.238 -4.131 1.00 96.19 192 PRO A C 1
ATOM 1425 O O . PRO A 1 192 ? -4.759 -13.632 -4.467 1.00 96.19 192 PRO A O 1
A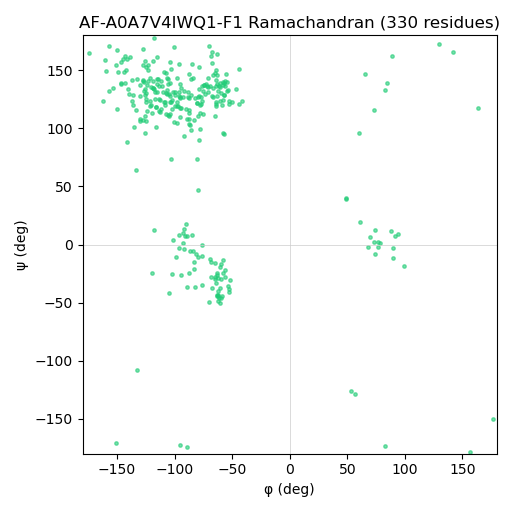TOM 1428 N N . THR A 1 193 ? -2.534 -13.915 -4.618 1.00 97.81 193 THR A N 1
ATOM 1429 C CA . THR A 1 193 ? -2.279 -12.793 -5.533 1.00 97.81 193 THR A CA 1
ATOM 1430 C C . THR A 1 193 ? -1.606 -13.205 -6.840 1.00 97.81 193 THR A C 1
ATOM 1432 O O . THR A 1 193 ? -0.910 -14.213 -6.931 1.00 97.81 193 THR A O 1
ATOM 1435 N N . MET A 1 194 ? -1.841 -12.389 -7.862 1.00 97.88 194 MET A N 1
ATOM 1436 C CA . MET A 1 194 ? -1.030 -12.280 -9.069 1.00 97.88 194 MET A CA 1
ATOM 1437 C C . MET A 1 194 ? -0.334 -10.926 -9.005 1.00 97.88 194 MET A C 1
ATOM 1439 O O . MET A 1 194 ? -1.004 -9.921 -8.775 1.00 97.88 194 MET A O 1
ATOM 1443 N N . THR A 1 195 ? 0.971 -10.867 -9.225 1.00 98.19 195 THR A N 1
ATOM 1444 C CA . THR A 1 195 ? 1.727 -9.619 -9.098 1.00 98.19 195 THR A CA 1
ATOM 1445 C C . THR A 1 195 ? 2.376 -9.229 -10.413 1.00 98.19 195 THR A C 1
ATOM 1447 O O . THR A 1 195 ? 3.027 -10.038 -11.071 1.00 98.19 195 THR A O 1
ATOM 1450 N N . VAL A 1 196 ? 2.260 -7.949 -10.758 1.00 98.62 196 VAL A N 1
ATOM 1451 C CA . VAL A 1 196 ? 3.142 -7.300 -11.732 1.00 98.62 196 VAL A CA 1
ATOM 1452 C C . VAL A 1 196 ? 4.259 -6.603 -10.966 1.00 98.62 196 VAL A C 1
ATOM 1454 O O . VAL A 1 196 ? 3.966 -5.819 -10.070 1.00 98.62 196 VAL A O 1
ATOM 1457 N N . ARG A 1 197 ? 5.527 -6.857 -11.301 1.00 98.50 197 ARG A N 1
ATOM 1458 C CA . ARG A 1 197 ? 6.696 -6.139 -10.764 1.00 98.50 197 ARG A CA 1
ATOM 1459 C C . ARG A 1 197 ? 7.412 -5.420 -11.897 1.00 98.50 197 ARG A C 1
ATOM 1461 O O . ARG A 1 197 ? 7.811 -6.063 -12.860 1.00 98.50 197 ARG A O 1
ATOM 1468 N N . ILE A 1 198 ? 7.602 -4.116 -11.761 1.00 98.75 198 ILE A N 1
ATOM 1469 C CA . ILE A 1 198 ? 8.270 -3.241 -12.724 1.00 98.75 198 ILE A CA 1
ATOM 1470 C C . ILE A 1 198 ? 9.625 -2.859 -12.134 1.00 98.75 198 ILE A C 1
ATOM 1472 O O . ILE A 1 198 ? 9.689 -2.167 -11.119 1.00 98.75 198 ILE A O 1
ATOM 1476 N N . GLY A 1 199 ? 10.706 -3.333 -12.741 1.00 97.69 199 GLY A N 1
ATOM 1477 C CA . GLY A 1 199 ? 12.065 -3.153 -12.242 1.00 97.69 199 GLY A CA 1
ATOM 1478 C C . GLY A 1 199 ? 12.940 -4.393 -12.450 1.00 97.69 199 GLY A C 1
ATOM 1479 O O . GLY A 1 199 ? 12.438 -5.480 -12.757 1.00 97.69 199 GLY A O 1
ATOM 1480 N N . PRO A 1 200 ? 14.266 -4.244 -12.300 1.00 95.62 200 PRO A N 1
ATOM 1481 C CA . PRO A 1 200 ? 15.217 -5.312 -12.568 1.00 95.62 200 PRO A CA 1
ATOM 1482 C C . PRO A 1 200 ? 15.044 -6.500 -11.614 1.00 95.62 200 PRO A C 1
ATOM 1484 O O . PRO A 1 200 ? 14.838 -6.337 -10.407 1.00 95.62 200 PRO A O 1
ATOM 1487 N N . GLN A 1 201 ? 15.206 -7.702 -12.170 1.00 93.12 201 GLN A N 1
ATOM 1488 C CA . GLN A 1 201 ? 15.534 -8.900 -11.399 1.00 93.12 201 GLN A CA 1
ATOM 1489 C C . GLN A 1 201 ? 17.056 -8.944 -11.242 1.00 93.12 201 GLN A C 1
ATOM 1491 O O . GLN A 1 201 ? 17.786 -8.778 -12.219 1.00 93.12 201 GLN A O 1
ATOM 1496 N N . LEU A 1 202 ? 17.526 -9.096 -10.011 1.00 95.06 202 LEU A N 1
ATOM 1497 C CA . LEU A 1 202 ? 18.932 -8.977 -9.632 1.00 95.06 202 LEU A CA 1
ATOM 1498 C C . LEU A 1 202 ? 19.457 -10.332 -9.134 1.00 95.06 202 LEU A C 1
ATOM 1500 O O . LEU A 1 202 ? 18.684 -11.215 -8.773 1.00 95.06 202 LEU A O 1
ATOM 1504 N N . ASP A 1 203 ? 20.777 -10.498 -9.123 1.00 93.38 203 ASP A N 1
ATOM 1505 C CA . ASP A 1 203 ? 21.446 -11.771 -8.814 1.00 93.38 203 ASP A CA 1
ATOM 1506 C C . ASP A 1 203 ? 21.576 -12.074 -7.305 1.00 93.38 203 ASP A C 1
ATOM 1508 O O . ASP A 1 203 ? 22.028 -13.157 -6.928 1.00 93.38 203 ASP A O 1
ATOM 1512 N N . GLY A 1 204 ? 21.234 -11.119 -6.432 1.00 93.81 204 GLY A N 1
ATOM 1513 C CA . GLY A 1 204 ? 21.420 -11.225 -4.983 1.00 93.81 204 GLY A CA 1
ATOM 1514 C C . GLY A 1 204 ? 22.882 -11.222 -4.515 1.00 93.81 204 GLY A C 1
ATOM 1515 O O . GLY A 1 204 ? 23.134 -11.260 -3.311 1.00 93.81 204 GLY A O 1
ATOM 1516 N N . GLN A 1 205 ? 23.853 -11.162 -5.427 1.00 93.62 205 GLN A N 1
ATOM 1517 C CA . GLN A 1 205 ? 25.287 -11.196 -5.126 1.00 93.62 205 GLN A CA 1
ATOM 1518 C C . GLN A 1 205 ? 25.922 -9.817 -5.270 1.00 93.62 205 GLN A C 1
ATOM 1520 O O . GLN A 1 205 ? 26.726 -9.413 -4.428 1.00 93.62 205 GLN A O 1
ATOM 1525 N N . THR A 1 206 ? 25.537 -9.092 -6.315 1.00 94.81 206 THR A N 1
ATOM 1526 C CA . THR A 1 206 ? 26.060 -7.774 -6.644 1.00 94.81 206 THR A CA 1
ATOM 1527 C C . THR A 1 206 ? 25.404 -6.718 -5.761 1.00 94.81 206 THR A C 1
ATOM 1529 O O . THR A 1 206 ? 24.179 -6.622 -5.660 1.00 94.81 206 THR A O 1
ATOM 1532 N N . GLU A 1 207 ? 26.224 -5.896 -5.109 1.00 95.38 207 GLU A N 1
ATOM 1533 C CA . GLU A 1 207 ? 25.732 -4.789 -4.292 1.00 95.38 207 GLU A CA 1
ATOM 1534 C C . GLU A 1 207 ? 25.215 -3.648 -5.161 1.00 95.38 207 GLU A C 1
ATOM 1536 O O . GLU A 1 207 ? 25.904 -3.137 -6.047 1.00 95.38 207 GLU A O 1
ATOM 1541 N N . TRP A 1 208 ? 24.003 -3.198 -4.853 1.00 96.69 208 TRP A N 1
ATOM 1542 C CA . TRP A 1 208 ? 23.508 -1.922 -5.325 1.00 96.69 208 TRP A CA 1
ATOM 1543 C C . TRP A 1 208 ? 24.153 -0.804 -4.493 1.00 96.69 208 TRP A C 1
ATOM 1545 O O . TRP A 1 208 ? 23.974 -0.795 -3.272 1.00 96.69 208 TRP A O 1
ATOM 1555 N N . PRO A 1 209 ? 24.894 0.140 -5.101 1.00 97.25 209 PRO A N 1
ATOM 1556 C CA . PRO A 1 209 ? 25.607 1.172 -4.354 1.00 97.25 209 PRO A CA 1
ATOM 1557 C C . PRO A 1 209 ? 24.677 2.128 -3.601 1.00 97.25 209 PRO A C 1
ATOM 1559 O O . PRO A 1 209 ? 23.608 2.496 -4.094 1.00 97.25 209 PRO A O 1
ATOM 1562 N N . ALA A 1 210 ? 25.138 2.615 -2.448 1.00 98.06 210 ALA A N 1
ATOM 1563 C CA . ALA A 1 210 ? 24.491 3.722 -1.747 1.00 98.06 210 ALA A CA 1
ATOM 1564 C C . ALA A 1 210 ? 24.371 4.957 -2.654 1.00 98.06 210 ALA A C 1
ATOM 1566 O O . ALA A 1 210 ? 25.286 5.273 -3.413 1.00 98.06 210 ALA A O 1
ATOM 1567 N N . GLY A 1 211 ? 23.248 5.667 -2.570 1.00 98.00 211 GLY A N 1
ATOM 1568 C CA . GLY A 1 211 ? 23.003 6.897 -3.324 1.00 98.00 211 GLY A CA 1
ATOM 1569 C C . GLY A 1 211 ? 22.718 6.698 -4.816 1.00 98.00 211 GLY A C 1
ATOM 1570 O O . GLY A 1 211 ? 22.314 7.651 -5.479 1.00 98.00 211 GLY A O 1
ATOM 1571 N N . ARG A 1 212 ? 22.873 5.485 -5.366 1.00 97.94 212 ARG A N 1
ATOM 1572 C CA . ARG A 1 212 ? 22.526 5.204 -6.763 1.00 97.94 212 ARG A CA 1
ATOM 1573 C C . ARG A 1 212 ? 21.018 5.006 -6.887 1.00 97.94 212 ARG A C 1
ATOM 1575 O O . ARG A 1 212 ? 20.492 3.992 -6.441 1.00 97.94 212 ARG A O 1
ATOM 1582 N N . SER A 1 213 ? 20.330 5.942 -7.528 1.00 97.94 213 SER A N 1
ATOM 1583 C CA . SER A 1 213 ? 18.896 5.818 -7.798 1.00 97.94 213 SER A CA 1
ATOM 1584 C C . SER A 1 213 ? 18.594 4.776 -8.883 1.00 97.94 213 SER A C 1
ATOM 1586 O O . SER A 1 213 ? 19.232 4.763 -9.938 1.00 97.94 213 SER A O 1
ATOM 1588 N N . LEU A 1 214 ? 17.576 3.944 -8.655 1.00 98.06 214 LEU A N 1
ATOM 1589 C CA . LEU A 1 214 ? 16.825 3.270 -9.714 1.00 98.06 214 LEU A CA 1
ATOM 1590 C C . LEU A 1 214 ? 15.676 4.187 -10.151 1.00 98.06 214 LEU A C 1
ATOM 1592 O O . LEU A 1 214 ? 14.891 4.622 -9.309 1.00 98.06 214 LEU A O 1
ATOM 1596 N N . LEU A 1 215 ? 15.572 4.457 -11.454 1.00 98.12 215 LEU A N 1
ATOM 1597 C CA . LEU A 1 215 ? 14.452 5.191 -12.044 1.00 98.12 215 LEU A CA 1
ATOM 1598 C C . LEU A 1 215 ? 13.508 4.224 -12.758 1.00 98.12 215 LEU A C 1
ATOM 1600 O O . LEU A 1 215 ? 13.949 3.445 -13.603 1.00 98.12 215 LEU A O 1
ATOM 1604 N N . ILE A 1 216 ? 12.221 4.294 -12.425 1.00 98.38 216 ILE A N 1
ATOM 1605 C CA . ILE A 1 216 ? 11.146 3.531 -13.066 1.00 98.38 216 ILE A CA 1
ATOM 1606 C C . ILE A 1 216 ? 10.111 4.533 -13.570 1.00 98.38 216 ILE A C 1
ATOM 1608 O O . ILE A 1 216 ? 9.480 5.231 -12.779 1.00 98.38 216 ILE A O 1
ATOM 1612 N N . GLU A 1 217 ? 9.946 4.607 -14.887 1.00 98.25 217 GLU A N 1
ATOM 1613 C CA . GLU A 1 217 ? 9.066 5.567 -15.551 1.00 98.25 217 GLU A CA 1
ATOM 1614 C C . GLU A 1 217 ? 8.093 4.837 -16.474 1.00 98.25 217 GLU A C 1
ATOM 1616 O O . GLU A 1 217 ? 8.507 4.023 -17.303 1.00 98.25 217 GLU A O 1
ATOM 1621 N N . PHE A 1 218 ? 6.800 5.120 -16.328 1.00 98.62 218 PHE A N 1
ATOM 1622 C CA . PHE A 1 218 ? 5.763 4.534 -17.169 1.00 98.62 218 PHE A CA 1
ATOM 1623 C C . PHE A 1 218 ? 4.478 5.348 -17.140 1.00 98.62 218 PHE A C 1
ATOM 1625 O O . PHE A 1 218 ? 4.202 6.101 -16.208 1.00 98.62 218 PHE A O 1
ATOM 1632 N N . THR A 1 219 ? 3.669 5.156 -18.171 1.00 98.31 219 THR A N 1
ATOM 1633 C CA . THR A 1 219 ? 2.307 5.673 -18.227 1.00 98.31 219 THR A CA 1
ATOM 1634 C C . THR A 1 219 ? 1.335 4.559 -17.860 1.00 98.31 219 THR A C 1
ATOM 1636 O O . THR A 1 219 ? 1.439 3.458 -18.395 1.00 98.31 219 THR A O 1
ATOM 1639 N N . LEU A 1 220 ? 0.406 4.850 -16.954 1.00 97.94 220 LEU A N 1
ATOM 1640 C CA . LEU A 1 220 ? -0.668 3.975 -16.508 1.00 97.94 220 LEU A CA 1
ATOM 1641 C C . LEU A 1 220 ? -2.006 4.536 -16.994 1.00 97.94 220 LEU A C 1
ATOM 1643 O O . LEU A 1 220 ? -2.393 5.622 -16.566 1.00 97.94 220 LEU A O 1
ATOM 1647 N N . THR A 1 221 ? -2.718 3.806 -17.846 1.00 96.12 221 THR A N 1
ATOM 1648 C CA . THR A 1 221 ? -4.028 4.218 -18.375 1.00 96.12 221 THR A CA 1
ATOM 1649 C C . THR A 1 221 ? -5.085 3.155 -18.130 1.00 96.12 221 THR A C 1
ATOM 1651 O O . THR A 1 221 ? -4.778 1.978 -17.924 1.00 96.12 221 THR A O 1
ATOM 1654 N N . ALA A 1 222 ? -6.349 3.570 -18.141 1.00 93.25 222 ALA A N 1
ATOM 1655 C CA . ALA A 1 222 ? -7.481 2.666 -18.004 1.00 93.25 222 ALA A CA 1
ATOM 1656 C C . ALA A 1 222 ? -8.462 2.839 -19.163 1.00 93.25 222 ALA A C 1
ATOM 1658 O O . ALA A 1 222 ? -8.873 3.952 -19.502 1.00 93.25 222 ALA A O 1
ATOM 1659 N N . LYS A 1 223 ? -8.912 1.724 -19.739 1.00 87.81 223 LYS A N 1
ATOM 1660 C CA . LYS A 1 223 ? -9.985 1.749 -20.735 1.00 87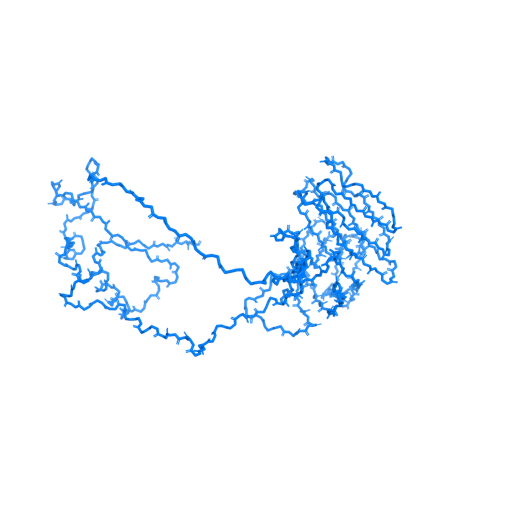.81 223 LYS A CA 1
ATOM 1661 C C . LYS A 1 223 ? -11.273 2.255 -20.080 1.00 87.81 223 LYS A C 1
ATOM 1663 O O . LYS A 1 223 ? -11.774 1.650 -19.136 1.00 87.81 223 LYS A O 1
ATOM 1668 N N . GLY A 1 224 ? -11.821 3.349 -20.609 1.00 81.94 224 GLY A N 1
ATOM 1669 C CA . GLY A 1 224 ? -12.963 4.053 -20.012 1.00 81.94 224 GLY A CA 1
ATOM 1670 C C . GLY A 1 224 ? -12.575 5.171 -19.037 1.00 81.94 224 GLY A C 1
ATOM 1671 O O . GLY A 1 224 ? -13.461 5.739 -18.407 1.00 81.94 224 GLY A O 1
ATOM 1672 N N . GLY A 1 225 ? -11.284 5.502 -18.934 1.00 88.19 225 GLY A N 1
ATOM 1673 C CA . GLY A 1 225 ? -10.762 6.603 -18.127 1.00 88.19 225 GLY A CA 1
ATOM 1674 C C . GLY A 1 225 ? -10.430 6.212 -16.687 1.00 88.19 225 GLY A C 1
ATOM 1675 O O . GLY A 1 225 ? -10.893 5.191 -16.168 1.00 88.19 225 GLY A O 1
ATOM 1676 N N . MET A 1 226 ? -9.627 7.062 -16.043 1.00 91.75 226 MET A N 1
ATOM 1677 C CA . MET A 1 226 ? -9.187 6.908 -14.659 1.00 91.75 226 MET A CA 1
ATOM 1678 C C . MET A 1 226 ? -9.535 8.155 -13.837 1.00 91.75 226 MET A C 1
ATOM 1680 O O . MET A 1 226 ? -9.108 9.261 -14.157 1.00 91.75 226 MET A O 1
ATOM 1684 N N . GLU A 1 227 ? -10.289 7.978 -12.753 1.00 92.38 227 GLU A N 1
ATOM 1685 C CA . GLU A 1 227 ? -10.493 9.023 -11.746 1.00 92.38 227 GLU A CA 1
ATOM 1686 C C . GLU A 1 227 ? -9.281 9.067 -10.810 1.00 92.38 227 GLU A C 1
ATOM 1688 O O . GLU A 1 227 ? -8.975 8.072 -10.158 1.00 92.38 227 GLU A O 1
ATOM 1693 N N . VAL A 1 228 ? -8.603 10.212 -10.714 1.00 91.69 228 VAL A N 1
ATOM 1694 C CA . VAL A 1 228 ? -7.430 10.383 -9.842 1.00 91.69 228 VAL A CA 1
ATOM 1695 C C . VAL A 1 228 ? -7.778 11.268 -8.648 1.00 91.69 228 VAL A C 1
ATOM 1697 O O . VAL A 1 228 ? -8.119 12.445 -8.815 1.00 91.69 228 VAL A O 1
ATOM 1700 N N . ILE A 1 229 ? -7.622 10.716 -7.446 1.00 89.88 229 ILE A N 1
ATOM 1701 C CA . ILE A 1 229 ? -7.827 11.401 -6.166 1.00 89.88 229 ILE A CA 1
ATOM 1702 C C . ILE A 1 229 ? -6.514 11.405 -5.385 1.00 89.88 229 ILE A C 1
ATOM 1704 O O . ILE A 1 229 ? -5.788 10.417 -5.373 1.00 89.88 229 ILE A O 1
ATOM 1708 N N . GLU A 1 230 ? -6.211 12.512 -4.718 1.00 88.44 230 GLU A N 1
ATOM 1709 C CA . GLU A 1 230 ? -5.084 12.614 -3.788 1.00 88.44 230 GLU A CA 1
ATOM 1710 C C . GLU A 1 230 ? -5.605 12.419 -2.360 1.00 88.44 230 GLU A C 1
ATOM 1712 O O . GLU A 1 230 ? -6.511 13.133 -1.928 1.00 88.44 230 GLU A O 1
ATOM 1717 N N . ASP A 1 231 ? -5.059 11.437 -1.641 1.00 78.38 231 ASP A N 1
ATOM 1718 C CA . ASP A 1 231 ? -5.431 11.098 -0.264 1.00 78.38 231 ASP A CA 1
ATOM 1719 C C . ASP A 1 231 ? -4.738 12.060 0.715 1.00 78.38 231 ASP A C 1
ATOM 1721 O O . ASP A 1 231 ? -3.716 11.764 1.335 1.00 78.38 231 ASP A O 1
ATOM 1725 N N . GLY A 1 232 ? -5.245 13.292 0.746 1.00 70.25 232 GLY A N 1
ATOM 1726 C CA . GLY A 1 232 ? -4.797 14.364 1.631 1.00 70.25 232 GLY A CA 1
ATOM 1727 C C . GLY A 1 232 ? -5.717 14.558 2.841 1.00 70.25 232 GLY A C 1
ATOM 1728 O O . GLY A 1 232 ? -6.820 14.010 2.890 1.00 70.25 232 GLY A O 1
ATOM 1729 N N . PRO A 1 233 ? -5.302 15.368 3.832 1.00 69.06 233 PRO A N 1
ATOM 1730 C CA . PRO A 1 233 ? -6.140 15.667 4.986 1.00 69.06 233 PRO A CA 1
ATOM 1731 C C . PRO A 1 233 ? -7.462 16.308 4.547 1.00 69.06 233 PRO A C 1
ATOM 1733 O O . PRO A 1 233 ? -7.489 17.385 3.949 1.00 69.06 233 PRO A O 1
ATOM 1736 N N . VAL A 1 234 ? -8.573 15.657 4.888 1.00 70.75 234 VAL A N 1
ATOM 1737 C CA . VAL A 1 234 ? -9.909 16.232 4.723 1.00 70.75 234 VAL A CA 1
ATOM 1738 C C . VAL A 1 234 ? -10.145 17.215 5.861 1.00 70.75 234 VAL A C 1
ATOM 1740 O O . VAL A 1 234 ? -10.125 16.843 7.033 1.00 70.75 234 VAL A O 1
ATOM 1743 N N . THR A 1 235 ? -10.383 18.477 5.516 1.00 76.62 235 THR A N 1
ATOM 1744 C CA . THR A 1 235 ? -10.786 19.493 6.491 1.00 76.62 235 THR A CA 1
ATOM 1745 C C . THR A 1 235 ? -12.299 19.634 6.464 1.00 76.62 235 THR A C 1
ATOM 1747 O O . THR A 1 235 ? -12.873 20.010 5.444 1.00 76.62 235 THR A O 1
ATOM 1750 N N . ILE A 1 236 ? -12.946 19.357 7.594 1.00 80.94 236 ILE A N 1
ATOM 1751 C CA . ILE A 1 236 ? -14.341 19.732 7.812 1.00 80.94 236 ILE A CA 1
ATOM 1752 C C . ILE A 1 236 ? -14.333 21.151 8.379 1.00 80.94 236 ILE A C 1
ATOM 1754 O O . ILE A 1 236 ? -13.801 21.384 9.463 1.00 80.94 236 ILE A O 1
ATOM 1758 N N . ALA A 1 237 ? -14.897 22.099 7.638 1.00 86.88 237 ALA A N 1
ATOM 1759 C CA . ALA A 1 237 ? -15.035 23.485 8.066 1.00 86.88 237 ALA A CA 1
ATOM 1760 C C . ALA A 1 237 ? -16.516 23.834 8.233 1.00 86.88 237 ALA A C 1
ATOM 1762 O O . ALA A 1 237 ? -17.359 23.400 7.445 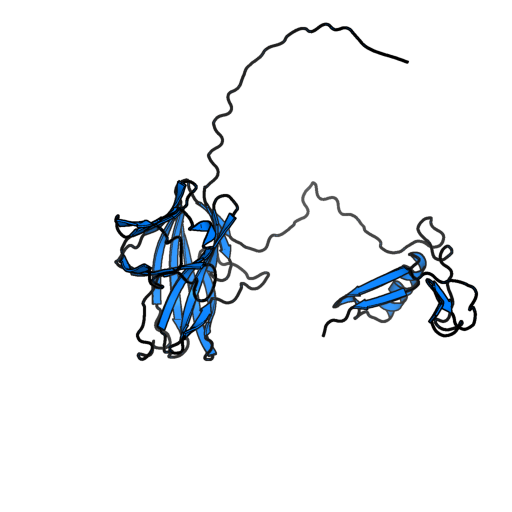1.00 86.88 237 ALA A O 1
ATOM 1763 N N . ALA A 1 238 ? -16.828 24.642 9.246 1.00 89.81 238 ALA A N 1
ATOM 1764 C CA . ALA A 1 238 ? -18.181 25.131 9.460 1.00 89.81 238 ALA A CA 1
ATOM 1765 C C . ALA A 1 238 ? -18.609 26.046 8.298 1.00 89.81 238 ALA A C 1
ATOM 1767 O O . ALA A 1 238 ? -18.080 27.144 8.125 1.00 89.81 238 ALA A O 1
ATOM 1768 N N . GLY A 1 239 ? -19.550 25.574 7.479 1.00 88.69 239 GLY A N 1
ATOM 1769 C CA . GLY A 1 239 ? -20.204 26.358 6.430 1.00 88.69 239 GLY A CA 1
ATOM 1770 C C . GLY A 1 239 ? -21.455 27.087 6.930 1.00 88.69 239 GLY A C 1
ATOM 1771 O O . GLY A 1 239 ? -21.803 27.028 8.104 1.00 88.69 239 GLY A O 1
ATOM 1772 N N . ARG A 1 240 ? -22.192 27.738 6.020 1.00 91.06 240 ARG A N 1
ATOM 1773 C CA . ARG A 1 240 ? -23.459 28.429 6.355 1.00 91.06 240 ARG A CA 1
ATOM 1774 C C . ARG A 1 240 ? -24.557 27.491 6.866 1.00 91.06 240 ARG A C 1
ATOM 1776 O O . ARG A 1 240 ? -25.446 27.936 7.578 1.00 91.06 240 ARG A O 1
ATOM 1783 N N . GLU A 1 241 ? -24.485 26.218 6.493 1.00 91.31 241 GLU A N 1
ATOM 1784 C CA . GLU A 1 241 ? -25.408 25.164 6.931 1.00 91.31 241 GLU A CA 1
ATOM 1785 C C . GLU A 1 241 ? -24.895 24.415 8.172 1.00 91.31 241 GLU A C 1
ATOM 1787 O O . GLU A 1 241 ? -25.541 23.484 8.650 1.00 91.31 241 GLU A O 1
ATOM 1792 N N . TRP A 1 242 ? -23.730 24.798 8.707 1.00 90.44 242 TRP A N 1
ATOM 1793 C CA . TRP A 1 242 ? -23.191 24.200 9.921 1.00 90.44 242 TRP A CA 1
ATOM 1794 C C . TRP A 1 242 ? -23.943 24.726 11.141 1.00 90.44 242 TRP A C 1
ATOM 1796 O O . TRP A 1 242 ? -23.811 25.895 11.504 1.00 90.44 242 TRP A O 1
ATOM 1806 N N . LEU A 1 243 ? -24.705 23.854 11.796 1.00 89.31 243 LEU A N 1
ATOM 1807 C CA . LEU A 1 243 ? -25.373 24.162 13.055 1.00 89.31 243 LEU A CA 1
ATOM 1808 C C . LEU A 1 243 ? -24.526 23.623 14.221 1.00 89.31 243 LEU A C 1
ATOM 1810 O O . LEU A 1 243 ? -24.507 22.407 14.430 1.00 89.31 243 LEU A O 1
ATOM 1814 N N . PRO A 1 244 ? -23.806 24.475 14.976 1.00 86.06 244 PRO A N 1
ATOM 1815 C CA . PRO A 1 244 ? -23.075 24.012 16.148 1.00 86.06 244 PRO A CA 1
ATOM 1816 C C . PRO A 1 244 ? -24.072 23.569 17.224 1.00 86.06 244 PRO A C 1
ATOM 1818 O O . PRO A 1 244 ? -24.977 24.318 17.588 1.00 86.06 244 PRO A O 1
ATOM 1821 N N . LEU A 1 245 ? -23.904 22.350 17.731 1.00 86.06 245 LEU A N 1
ATOM 1822 C CA . LEU A 1 245 ? -24.633 21.876 18.901 1.00 86.06 245 LEU A CA 1
ATOM 1823 C C . LEU A 1 245 ? -23.770 22.129 20.133 1.00 86.06 245 LEU A C 1
ATOM 1825 O O . LEU A 1 245 ? -22.672 21.582 20.240 1.00 86.06 245 LEU A O 1
ATOM 1829 N N . ASP A 1 246 ? -24.271 22.956 21.044 1.00 82.75 246 ASP A N 1
ATOM 1830 C CA . ASP A 1 246 ? -23.670 23.140 22.361 1.00 82.75 246 ASP A CA 1
ATOM 1831 C C . ASP A 1 246 ? -24.068 21.952 23.245 1.00 82.75 246 ASP A C 1
ATOM 1833 O O . ASP A 1 246 ? -25.154 21.912 23.827 1.00 82.75 246 ASP A O 1
ATOM 1837 N N . VAL A 1 247 ? -23.246 20.901 23.214 1.00 79.69 247 VAL A N 1
ATOM 1838 C CA . VAL A 1 247 ? -23.510 19.659 23.944 1.00 79.69 247 VAL A CA 1
ATOM 1839 C C . VAL A 1 247 ? -22.945 19.782 25.353 1.00 79.69 247 VAL A C 1
ATOM 1841 O O . VAL A 1 247 ? -21.743 19.620 25.561 1.00 79.69 247 VAL A O 1
ATOM 1844 N N . ASP A 1 248 ? -23.830 19.993 26.324 1.00 83.25 248 ASP A N 1
ATOM 1845 C CA . ASP A 1 248 ? -23.516 19.795 27.735 1.00 83.25 248 ASP A CA 1
ATOM 1846 C C . ASP A 1 248 ? -23.787 18.333 28.128 1.00 83.25 248 ASP A C 1
ATOM 1848 O O . ASP A 1 248 ? -24.864 17.785 27.883 1.00 83.25 248 ASP A O 1
ATOM 1852 N N . LEU A 1 249 ? -22.777 17.683 28.707 1.00 85.25 249 LEU A N 1
ATOM 1853 C CA . LEU A 1 249 ? -22.861 16.301 29.182 1.00 85.25 249 LEU A CA 1
ATOM 1854 C C . LEU A 1 249 ? -23.274 16.217 30.658 1.00 85.25 249 LEU A C 1
ATOM 1856 O O . LEU A 1 249 ? -23.420 15.110 31.183 1.00 85.25 249 LEU A O 1
ATOM 1860 N N . GLU A 1 250 ? -23.418 17.353 31.342 1.00 90.19 250 GLU A N 1
ATOM 1861 C CA . GLU A 1 250 ? -23.857 17.389 32.729 1.00 90.19 250 GLU A CA 1
ATOM 1862 C C . GLU A 1 250 ? -25.373 17.209 32.848 1.00 90.19 250 GLU A C 1
ATOM 1864 O O . GLU A 1 250 ? -26.180 17.826 32.154 1.00 90.19 250 GLU A O 1
ATOM 1869 N N . ILE A 1 251 ? -25.776 16.342 33.776 1.00 91.81 251 ILE A N 1
ATOM 1870 C CA . ILE A 1 251 ? -27.187 16.076 34.053 1.00 91.81 251 ILE A CA 1
ATOM 1871 C C . ILE A 1 251 ? -27.622 16.947 35.223 1.00 91.81 251 ILE A C 1
ATOM 1873 O O . ILE A 1 251 ? -27.151 16.776 36.349 1.00 91.81 251 ILE A O 1
ATOM 1877 N N . GLN A 1 252 ? -28.578 17.841 34.987 1.00 92.06 252 GLN A N 1
ATOM 1878 C CA . GLN A 1 252 ? -29.147 18.674 36.043 1.00 92.06 252 GLN A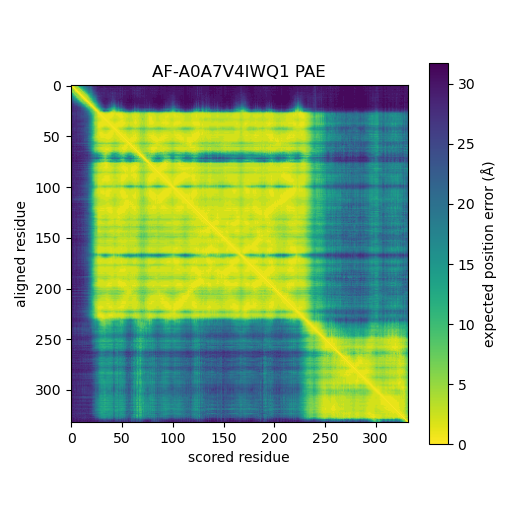 CA 1
ATOM 1879 C C . GLN A 1 252 ? -29.816 17.823 37.138 1.00 92.06 252 GLN A C 1
ATOM 1881 O O . GLN A 1 252 ? -30.568 16.888 36.851 1.00 92.06 252 GLN A O 1
ATOM 1886 N N . ALA A 1 253 ? -29.569 18.173 38.407 1.00 92.56 253 ALA A N 1
ATOM 1887 C CA . ALA A 1 253 ? -30.091 17.443 39.568 1.00 92.56 253 ALA A CA 1
ATOM 1888 C C . ALA A 1 253 ? -31.618 17.456 39.612 1.00 92.56 253 ALA A C 1
ATOM 1890 O O . ALA A 1 253 ? -32.235 18.511 39.473 1.00 92.56 253 ALA A O 1
ATOM 1891 N N . GLY A 1 254 ? -32.218 16.287 39.830 1.00 91.81 254 GLY A N 1
ATOM 1892 C CA . GLY A 1 254 ? -33.666 16.100 39.889 1.00 91.81 254 GLY A CA 1
ATOM 1893 C C . GLY A 1 254 ? -34.393 16.269 38.553 1.00 91.81 254 GLY A C 1
ATOM 1894 O O . GLY A 1 254 ? -35.622 16.258 38.542 1.00 91.81 254 GLY A O 1
ATOM 1895 N N . SER A 1 255 ? -33.670 16.436 37.442 1.00 94.50 255 SER A N 1
ATOM 1896 C CA . SER A 1 255 ? -34.270 16.489 36.109 1.00 94.50 255 SER A CA 1
ATOM 1897 C C . SER A 1 255 ? -34.811 15.122 35.677 1.00 94.50 255 SER A C 1
ATOM 1899 O O . SER A 1 255 ? -34.527 14.094 36.290 1.00 94.50 255 SER A O 1
ATOM 1901 N N . ALA A 1 256 ? -35.552 15.091 34.567 1.00 93.69 256 ALA A N 1
ATOM 1902 C CA . ALA A 1 256 ? -36.048 13.842 33.986 1.00 93.69 256 ALA A CA 1
ATOM 1903 C C . ALA A 1 256 ? -34.930 12.866 33.564 1.00 93.69 256 ALA A C 1
ATOM 1905 O O . ALA A 1 256 ? -35.199 11.679 33.405 1.00 93.69 256 ALA A O 1
ATOM 1906 N N . LEU A 1 257 ? -33.698 13.357 33.380 1.00 92.62 257 LEU A N 1
ATOM 1907 C CA . LEU A 1 257 ? -32.527 12.549 33.031 1.00 92.62 257 LEU A CA 1
ATOM 1908 C C . LEU A 1 257 ? -31.690 12.151 34.258 1.00 92.62 257 LEU A C 1
ATOM 1910 O O . LEU A 1 257 ? -30.713 11.425 34.108 1.00 92.62 257 LEU A O 1
ATOM 1914 N N . ASP A 1 258 ? -32.052 12.612 35.461 1.00 94.50 258 ASP A N 1
ATOM 1915 C CA . ASP A 1 258 ? -31.369 12.248 36.701 1.00 94.50 258 ASP A CA 1
ATOM 1916 C C . ASP A 1 258 ? -31.928 10.938 37.274 1.00 94.50 258 ASP A C 1
ATOM 1918 O O . ASP A 1 258 ? -32.946 10.890 37.969 1.00 94.50 258 ASP A O 1
ATOM 1922 N N . PHE A 1 259 ? -31.218 9.851 36.999 1.00 93.06 259 PHE A N 1
ATOM 1923 C CA . PHE A 1 259 ? -31.533 8.498 37.445 1.00 93.06 259 PHE A CA 1
ATOM 1924 C C . PHE A 1 259 ? -30.855 8.117 38.762 1.00 93.06 259 PHE A C 1
ATOM 1926 O O . PHE A 1 259 ? -30.962 6.962 39.192 1.00 93.06 259 PHE A O 1
ATOM 1933 N N . SER A 1 260 ? -30.228 9.070 39.460 1.00 89.75 260 SER A N 1
ATOM 1934 C CA . SER A 1 260 ? -29.586 8.827 40.760 1.00 89.75 260 SER A CA 1
ATOM 1935 C C . SER A 1 260 ? -30.541 8.239 41.810 1.00 89.75 260 SER A C 1
ATOM 1937 O O . SER A 1 260 ? -30.094 7.575 42.741 1.00 89.75 260 SER A O 1
ATOM 1939 N N . LYS A 1 261 ? -31.859 8.419 41.644 1.00 87.88 261 LYS A N 1
ATOM 1940 C CA . LYS A 1 261 ? -32.905 7.865 42.524 1.00 87.88 261 LYS A CA 1
ATOM 1941 C C . LYS A 1 261 ? -33.572 6.583 42.008 1.00 87.88 261 LYS A C 1
ATOM 1943 O O . LYS A 1 261 ? -34.338 5.976 42.751 1.00 87.88 261 LYS A O 1
ATOM 1948 N N . LEU A 1 262 ? -33.331 6.187 40.755 1.00 85.38 262 LEU A N 1
ATOM 1949 C CA . LEU A 1 262 ? -33.974 5.017 40.136 1.00 85.38 262 LEU A CA 1
ATOM 1950 C C . LEU A 1 262 ? -33.188 3.727 40.364 1.00 85.38 262 LEU A C 1
ATOM 1952 O O . LEU A 1 262 ? -33.775 2.659 40.539 1.00 85.38 262 LEU A O 1
ATOM 1956 N N . VAL A 1 263 ? -31.860 3.817 40.344 1.00 82.06 263 VAL A N 1
ATOM 1957 C CA . VAL A 1 263 ? -30.980 2.668 40.565 1.00 82.06 263 VAL A CA 1
ATOM 1958 C C . VAL A 1 263 ? -30.644 2.585 42.056 1.00 82.06 263 VAL A C 1
ATOM 1960 O O . VAL A 1 263 ? -30.303 3.604 42.649 1.00 82.06 263 VAL A O 1
ATOM 1963 N N . PRO A 1 264 ? -30.744 1.412 42.708 1.00 77.19 264 PRO A N 1
ATOM 1964 C CA . PRO A 1 264 ? -30.304 1.265 44.090 1.00 77.19 264 PRO A CA 1
ATOM 1965 C C . PRO A 1 264 ? -28.790 1.476 44.197 1.00 77.19 264 PRO A C 1
ATOM 1967 O O . PRO A 1 264 ? -28.007 0.725 43.610 1.00 77.19 264 PRO A O 1
ATOM 1970 N N . TRP A 1 265 ? -28.384 2.488 44.963 1.00 78.50 265 TRP A N 1
ATOM 1971 C CA . TRP A 1 265 ? -26.983 2.787 45.248 1.00 78.50 265 TRP A CA 1
ATOM 1972 C C . TRP A 1 265 ? -26.624 2.398 46.673 1.00 78.50 265 TRP A C 1
ATOM 1974 O O . TRP A 1 265 ? -27.409 2.567 47.608 1.00 78.50 265 TRP A O 1
ATOM 1984 N N . HIS A 1 266 ? -25.401 1.910 46.843 1.00 81.19 266 HIS A N 1
ATOM 1985 C CA . HIS A 1 266 ? -24.844 1.582 48.146 1.00 81.19 266 HIS A CA 1
ATOM 1986 C C . HIS A 1 266 ? -23.524 2.326 48.294 1.00 81.19 266 HIS A C 1
ATOM 1988 O O . HIS A 1 266 ? -22.559 2.037 47.587 1.00 81.19 266 HIS A O 1
ATOM 1994 N N . ALA A 1 267 ? -23.511 3.308 49.190 1.00 81.44 267 ALA A N 1
ATOM 1995 C CA . ALA A 1 267 ? -22.333 4.095 49.507 1.00 81.44 267 ALA A CA 1
ATOM 1996 C C . ALA A 1 267 ? -21.898 3.815 50.959 1.00 81.44 267 ALA A C 1
ATOM 1998 O O . ALA A 1 267 ? -22.757 3.775 51.843 1.00 81.44 267 ALA A O 1
ATOM 1999 N N . PRO A 1 268 ? -20.591 3.641 51.221 1.00 88.88 268 PRO A N 1
ATOM 2000 C CA . PRO A 1 268 ? -19.525 3.481 50.229 1.00 88.88 268 PRO A CA 1
ATOM 2001 C C . PRO A 1 268 ? -19.628 2.141 49.476 1.00 88.88 268 PRO A C 1
ATOM 2003 O O . PRO A 1 268 ? -20.277 1.195 49.934 1.00 88.88 268 PRO A O 1
ATOM 2006 N N . ALA A 1 269 ? -18.957 2.045 48.324 1.00 86.69 269 ALA A N 1
ATOM 2007 C CA . ALA A 1 269 ? -18.814 0.778 47.613 1.00 86.69 269 ALA A CA 1
ATOM 2008 C C . ALA A 1 269 ? -18.232 -0.294 48.555 1.00 86.69 269 ALA A C 1
ATOM 2010 O O . ALA A 1 269 ? -17.276 -0.043 49.286 1.00 86.69 269 ALA A O 1
ATOM 2011 N N . GLY A 1 270 ? -18.838 -1.484 48.568 1.00 88.81 270 GLY A N 1
ATOM 2012 C CA . GLY A 1 270 ? -18.461 -2.575 49.474 1.00 88.81 270 GLY A CA 1
ATOM 2013 C C . GLY A 1 270 ? -19.185 -2.595 50.828 1.00 88.81 270 GLY A C 1
ATOM 2014 O O . GLY A 1 270 ? -19.019 -3.564 51.568 1.00 88.81 270 GLY A O 1
ATOM 2015 N N . ALA A 1 271 ? -20.048 -1.619 51.146 1.00 92.50 271 ALA A N 1
ATOM 2016 C CA . ALA A 1 271 ? -20.805 -1.591 52.408 1.00 92.50 271 ALA A CA 1
ATOM 2017 C C . ALA A 1 271 ? -21.657 -2.856 52.668 1.00 92.50 271 ALA A C 1
ATOM 2019 O O . ALA A 1 271 ? -21.881 -3.237 53.817 1.00 92.50 271 ALA A O 1
ATOM 2020 N N . LEU A 1 272 ? -22.107 -3.539 51.609 1.00 93.88 272 LEU A N 1
ATOM 2021 C CA . LEU A 1 272 ? -22.900 -4.773 51.695 1.00 93.88 272 LEU A CA 1
ATOM 2022 C C . LEU A 1 272 ? -22.063 -6.062 51.575 1.00 93.88 272 LEU A C 1
ATOM 2024 O O . LEU A 1 272 ? -22.616 -7.161 51.524 1.00 93.88 272 LEU A O 1
ATOM 2028 N N . GLY A 1 273 ? -20.734 -5.946 51.579 1.00 94.62 273 GLY A N 1
ATOM 2029 C CA . GLY A 1 273 ? -19.810 -7.051 51.336 1.00 94.62 273 GLY A CA 1
ATOM 2030 C C . GLY A 1 273 ? -19.586 -7.322 49.848 1.00 94.62 273 GLY A C 1
ATOM 2031 O O . GLY A 1 273 ? -20.025 -6.567 48.978 1.00 94.62 273 GLY A O 1
ATOM 2032 N N . ARG A 1 274 ? -18.862 -8.404 49.550 1.00 95.31 274 ARG A N 1
ATOM 2033 C CA . ARG A 1 274 ? -18.537 -8.794 48.170 1.00 95.31 274 ARG A CA 1
ATOM 2034 C C . ARG A 1 274 ? -19.775 -9.243 47.390 1.00 95.31 274 ARG A C 1
ATOM 2036 O O . ARG A 1 274 ? -20.753 -9.720 47.970 1.00 95.31 274 ARG A O 1
ATOM 2043 N N . VAL A 1 275 ? -19.694 -9.140 46.066 1.00 94.56 275 VAL A N 1
ATOM 2044 C CA . VAL A 1 275 ? -20.687 -9.709 45.148 1.00 94.56 275 VAL A CA 1
ATOM 2045 C C . VAL A 1 275 ? -20.484 -11.222 45.066 1.00 94.56 275 VAL A C 1
ATOM 2047 O O . VAL A 1 275 ? -19.362 -11.695 44.894 1.00 94.56 275 VAL A O 1
ATOM 2050 N N . VAL A 1 276 ? -21.569 -11.982 45.190 1.00 96.38 276 VAL A N 1
ATOM 2051 C CA . VAL A 1 276 ? -21.586 -13.446 45.113 1.00 96.38 276 VAL A CA 1
ATOM 2052 C C . VAL A 1 276 ? -22.629 -13.876 44.085 1.00 96.38 276 VAL A C 1
ATOM 2054 O O . VAL A 1 276 ? -23.713 -13.298 44.012 1.00 96.38 276 VAL A O 1
ATOM 2057 N N . ALA A 1 277 ? -22.320 -14.906 43.299 1.00 96.44 277 ALA A N 1
ATOM 2058 C CA . ALA A 1 277 ? -23.301 -15.553 42.436 1.00 96.44 277 ALA A CA 1
ATOM 2059 C C . ALA A 1 277 ? -24.173 -16.518 43.258 1.00 96.44 277 ALA A C 1
ATOM 2061 O O . ALA A 1 277 ? -23.657 -17.393 43.956 1.00 96.44 277 ALA A O 1
ATOM 2062 N N . ARG A 1 278 ? -25.497 -16.374 43.174 1.00 94.69 278 ARG A N 1
ATOM 2063 C CA . ARG A 1 278 ? -26.478 -17.306 43.744 1.00 94.69 278 ARG A CA 1
ATOM 2064 C C . ARG A 1 278 ? -27.501 -17.676 42.678 1.00 94.69 278 ARG A C 1
ATOM 2066 O O . ARG A 1 278 ? -28.361 -16.872 42.322 1.00 94.69 278 ARG A O 1
ATOM 2073 N N . GLY A 1 279 ? -27.396 -18.901 42.163 1.00 93.19 279 GLY A N 1
ATOM 2074 C CA . GLY A 1 279 ? -28.190 -19.335 41.014 1.00 93.19 279 GLY A CA 1
ATOM 2075 C C . GLY A 1 279 ? -27.963 -18.400 39.813 1.00 93.19 279 GLY A C 1
ATOM 2076 O O . GLY A 1 279 ? -26.808 -18.130 39.489 1.00 93.19 279 GLY A O 1
ATOM 2077 N N . PRO A 1 280 ? -29.024 -17.874 39.172 1.00 94.69 280 PRO A N 1
ATOM 2078 C CA . PRO A 1 280 ? -28.908 -16.980 38.017 1.00 94.69 280 PRO A CA 1
ATOM 2079 C C . PRO A 1 280 ? -28.697 -15.499 38.388 1.00 94.69 280 PRO A C 1
ATOM 2081 O O . PRO A 1 280 ? -28.799 -14.630 37.521 1.00 94.69 280 PRO A O 1
ATOM 2084 N N . HIS A 1 281 ? -28.471 -15.174 39.665 1.00 96.31 281 HIS A N 1
ATOM 2085 C CA . HIS A 1 281 ? -28.418 -13.795 40.147 1.00 96.31 281 HIS A CA 1
ATOM 2086 C C . HIS A 1 281 ? -27.096 -13.464 40.835 1.00 96.31 281 HIS A C 1
ATOM 2088 O O . HIS A 1 281 ? -26.474 -14.310 41.481 1.00 96.31 281 HIS A O 1
ATOM 2094 N N . PHE A 1 282 ? -26.709 -12.193 40.752 1.00 95.69 282 PHE A N 1
ATOM 2095 C CA . PHE A 1 282 ? -25.739 -11.611 41.669 1.00 95.69 282 PHE A CA 1
ATOM 2096 C C . PHE A 1 282 ? -26.455 -11.116 42.921 1.00 95.69 282 PHE A C 1
ATOM 2098 O O . PHE A 1 282 ? -27.560 -10.582 42.837 1.00 95.69 282 PHE A O 1
ATOM 2105 N N . VAL A 1 283 ? -25.815 -11.272 44.075 1.00 95.81 283 VAL A N 1
ATOM 2106 C CA . VAL A 1 283 ? -26.262 -10.736 45.367 1.00 95.81 283 VAL A CA 1
ATOM 2107 C C . VAL A 1 283 ? -25.063 -10.182 46.130 1.00 95.81 283 VAL A C 1
ATOM 2109 O O . VAL A 1 283 ? -23.922 -10.556 45.853 1.00 95.81 283 VAL A O 1
ATOM 2112 N N . PHE A 1 284 ? -25.305 -9.338 47.126 1.00 95.75 284 PHE A N 1
ATOM 2113 C CA . PHE A 1 284 ? -24.272 -8.970 48.093 1.00 95.75 284 PHE A CA 1
ATOM 2114 C C . PHE A 1 284 ? -24.239 -9.959 49.262 1.00 95.75 284 PHE A C 1
ATOM 2116 O O . PHE A 1 284 ? -25.276 -10.468 49.686 1.00 95.75 284 PHE A O 1
ATOM 2123 N N . GLU A 1 285 ? -23.054 -10.210 49.818 1.00 96.06 285 GLU A N 1
ATOM 2124 C CA . GLU A 1 285 ? -22.845 -11.155 50.924 1.00 96.06 285 GLU A CA 1
ATOM 2125 C C . GLU A 1 285 ? -23.757 -10.896 52.135 1.00 96.06 285 GLU A C 1
ATOM 2127 O O . GLU A 1 285 ? -24.321 -11.841 52.688 1.00 96.06 285 GLU A O 1
ATOM 2132 N N . ARG A 1 286 ? -23.963 -9.625 52.511 1.00 95.69 286 ARG A N 1
ATOM 2133 C CA . ARG A 1 286 ? -24.831 -9.228 53.637 1.00 95.69 286 ARG A CA 1
ATOM 2134 C C . ARG A 1 286 ? -26.314 -9.110 53.271 1.00 95.69 286 ARG A C 1
ATOM 2136 O O . ARG A 1 286 ? -27.135 -8.887 54.155 1.00 95.69 286 ARG A O 1
ATOM 2143 N N . GLN A 1 287 ? -26.668 -9.255 51.995 1.00 94.81 287 GLN A N 1
ATOM 2144 C CA . GLN A 1 287 ? -28.053 -9.246 51.508 1.00 94.81 287 GLN A CA 1
ATOM 2145 C C . GLN A 1 287 ? -28.299 -10.413 50.537 1.00 94.81 287 GLN A C 1
ATOM 2147 O O . GLN A 1 287 ? -28.593 -10.208 49.359 1.00 94.81 287 GLN A O 1
ATOM 2152 N N . PRO A 1 288 ? -28.195 -11.665 51.015 1.00 94.06 288 PRO A N 1
ATOM 2153 C CA . PRO A 1 288 ? -28.193 -12.844 50.149 1.00 94.06 288 PRO A CA 1
ATOM 2154 C C . PRO A 1 288 ? -29.532 -13.123 49.450 1.00 94.06 288 PRO A C 1
ATOM 2156 O O . PRO A 1 288 ? -29.559 -13.913 48.510 1.00 94.06 288 PRO A O 1
ATOM 2159 N N . ASN A 1 289 ? -30.622 -12.495 49.906 1.00 94.38 289 ASN A N 1
ATOM 2160 C CA . ASN A 1 289 ? -31.976 -12.674 49.373 1.00 94.38 289 ASN A CA 1
ATOM 2161 C C . ASN A 1 289 ? -32.412 -11.528 48.442 1.00 94.38 289 ASN A C 1
ATOM 2163 O O . ASN A 1 289 ? -33.550 -11.528 47.979 1.00 94.38 289 ASN A O 1
ATOM 2167 N N . SER A 1 290 ? -31.524 -10.567 48.166 1.00 93.38 290 SER A N 1
ATOM 2168 C CA . SER A 1 290 ? -31.805 -9.396 47.333 1.00 93.38 290 SER A CA 1
ATOM 2169 C C . SER A 1 290 ? -30.929 -9.424 46.075 1.00 93.38 290 SER A C 1
ATOM 2171 O O . SER A 1 290 ? -29.745 -9.087 46.154 1.00 93.38 290 SER A O 1
ATOM 2173 N N . PRO A 1 291 ? -31.469 -9.831 44.910 1.00 93.75 291 PRO A N 1
ATOM 2174 C CA . PRO A 1 291 ? -30.748 -9.761 43.644 1.00 93.75 291 PRO A CA 1
ATOM 2175 C C . PRO A 1 291 ? -30.299 -8.333 43.317 1.00 93.75 291 PRO A C 1
ATOM 2177 O O . PRO A 1 291 ? -31.080 -7.390 43.436 1.00 93.75 291 PRO A O 1
ATOM 2180 N N . VAL A 1 292 ? -29.066 -8.182 42.838 1.00 91.81 292 VAL A N 1
ATOM 2181 C CA . VAL A 1 292 ? -28.528 -6.920 42.318 1.00 91.81 292 VAL A CA 1
ATOM 2182 C C . VAL A 1 292 ? -28.296 -7.021 40.812 1.00 91.81 292 VAL A C 1
ATOM 2184 O O . VAL A 1 292 ? -27.856 -8.050 40.294 1.00 91.81 292 VAL A O 1
ATOM 2187 N N . ARG A 1 293 ? -28.600 -5.935 40.095 1.00 91.56 293 ARG A N 1
ATOM 2188 C CA . ARG A 1 293 ? -28.262 -5.754 38.679 1.00 91.56 293 ARG A CA 1
ATOM 2189 C C . ARG A 1 293 ? -27.201 -4.673 38.546 1.00 91.56 293 ARG A C 1
ATOM 2191 O O . ARG A 1 293 ? -27.313 -3.625 39.181 1.00 91.56 293 ARG A O 1
ATOM 2198 N N . PHE A 1 294 ? -26.210 -4.933 37.701 1.00 91.00 294 PHE A N 1
ATOM 2199 C CA . PHE A 1 294 ? -25.157 -3.977 37.388 1.00 91.00 294 PHE A CA 1
ATOM 2200 C C . PHE A 1 294 ? -25.413 -3.327 36.029 1.00 91.00 294 PHE A C 1
ATOM 2202 O O . PHE A 1 294 ? -25.546 -4.021 35.021 1.00 91.00 294 PHE A O 1
ATOM 2209 N N . TYR A 1 295 ? -25.468 -2.001 36.018 1.00 91.12 295 TYR A N 1
ATOM 2210 C CA . TYR A 1 295 ? -25.533 -1.165 34.827 1.00 91.12 295 TYR A CA 1
ATOM 2211 C C . TYR A 1 295 ? -24.157 -0.536 34.653 1.00 91.12 295 TYR A C 1
ATOM 2213 O O . TYR A 1 295 ? -23.713 0.248 35.493 1.00 91.12 295 TYR A O 1
ATOM 2221 N N . GLY A 1 296 ? -23.455 -0.956 33.601 1.00 88.69 296 GLY A N 1
ATOM 2222 C CA . GLY A 1 296 ? -22.028 -0.704 33.440 1.00 88.69 296 GLY A CA 1
ATOM 2223 C C . GLY A 1 296 ? -21.691 0.356 32.397 1.00 88.69 296 GLY A C 1
ATOM 2224 O O . GLY A 1 296 ? -22.281 0.373 31.319 1.00 88.69 296 GLY A O 1
ATOM 2225 N N . PHE A 1 297 ? -20.666 1.153 32.689 1.00 89.62 297 PHE A N 1
ATOM 2226 C CA . PHE A 1 297 ? -19.964 2.007 31.730 1.00 89.62 297 PHE A CA 1
ATOM 2227 C C . PHE A 1 297 ? -18.548 1.464 31.460 1.00 89.62 297 PHE A C 1
ATOM 2229 O O . PHE A 1 297 ? -17.941 0.873 32.353 1.00 89.62 297 PHE A O 1
ATOM 2236 N N . ASN A 1 298 ? -18.007 1.644 30.250 1.00 92.00 298 ASN A N 1
ATOM 2237 C CA . ASN A 1 298 ? -16.638 1.227 29.919 1.00 92.00 298 ASN A CA 1
ATOM 2238 C C . ASN A 1 298 ? -15.714 2.441 29.808 1.00 92.00 298 ASN A C 1
ATOM 2240 O O . ASN A 1 298 ? -15.995 3.360 29.043 1.00 92.00 298 ASN A O 1
ATOM 2244 N N . LEU A 1 299 ? -14.576 2.390 30.494 1.00 90.69 299 LEU A N 1
ATOM 2245 C CA . LEU A 1 299 ? -13.442 3.273 30.235 1.00 90.69 299 LEU A CA 1
ATOM 2246 C C . LEU A 1 299 ? -12.430 2.510 29.384 1.00 90.69 299 LEU A C 1
ATOM 2248 O O . LEU A 1 299 ? -11.952 1.462 29.807 1.00 90.69 299 LEU A O 1
ATOM 2252 N N . CYS A 1 300 ? -12.141 3.010 28.182 1.00 88.31 300 CYS A N 1
ATOM 2253 C CA . CYS A 1 300 ? -11.264 2.364 27.205 1.00 88.31 300 CYS A CA 1
ATOM 2254 C C . CYS A 1 300 ? -10.087 3.273 26.843 1.00 88.31 300 CYS A C 1
ATOM 2256 O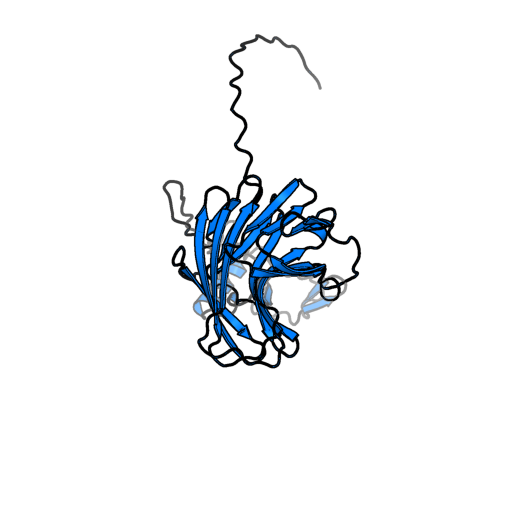 O . CYS A 1 300 ? -10.271 4.478 26.660 1.00 88.31 300 CYS A O 1
ATOM 2258 N N . PHE A 1 301 ? -8.909 2.680 26.637 1.00 84.50 301 PHE A N 1
ATOM 2259 C CA . PHE A 1 301 ? -7.703 3.388 26.192 1.00 84.50 301 PHE A CA 1
ATOM 2260 C C . PHE A 1 301 ? -7.377 4.591 27.087 1.00 84.50 301 PHE A C 1
ATOM 2262 O O . PHE A 1 301 ? -7.271 4.451 28.303 1.00 84.50 301 PHE A O 1
ATOM 2269 N N . SER A 1 302 ? -7.228 5.782 26.504 1.00 84.69 302 SER A N 1
ATOM 2270 C CA . SER A 1 302 ? -6.849 6.987 27.230 1.00 84.69 302 SER A CA 1
ATOM 2271 C C . SER A 1 302 ? -7.927 7.514 28.181 1.00 84.69 302 SER A C 1
ATOM 2273 O O . SER A 1 302 ? -7.610 8.333 29.036 1.00 84.69 302 SER A O 1
ATOM 2275 N N . ALA A 1 303 ? -9.170 7.023 28.097 1.00 85.62 303 ALA A N 1
ATOM 2276 C CA . ALA A 1 303 ? -10.275 7.494 28.936 1.00 85.62 303 ALA A CA 1
ATOM 2277 C C . ALA A 1 303 ? -10.083 7.203 30.437 1.00 85.62 303 ALA A C 1
ATOM 2279 O O . ALA A 1 303 ? -10.772 7.790 31.263 1.00 85.62 303 ALA A O 1
ATOM 2280 N N . GLN A 1 304 ? -9.163 6.306 30.803 1.00 85.00 304 GLN A N 1
ATOM 2281 C CA . GLN A 1 304 ? -8.840 5.986 32.198 1.00 85.00 304 GLN A CA 1
ATOM 2282 C C . GLN A 1 304 ? -7.774 6.906 32.827 1.00 85.00 304 GLN A C 1
ATOM 2284 O O . GLN A 1 304 ? -7.511 6.783 34.021 1.00 85.00 304 GLN A O 1
ATOM 2289 N N . TYR A 1 305 ? -7.164 7.817 32.056 1.00 89.19 305 TYR A N 1
ATOM 2290 C CA . TYR A 1 305 ? -6.147 8.762 32.540 1.00 89.19 305 TYR A CA 1
ATOM 2291 C C . TYR A 1 305 ? -6.747 10.159 32.716 1.00 89.19 305 TYR A C 1
ATOM 2293 O O . TYR A 1 305 ? -6.506 11.058 31.914 1.00 89.19 305 TYR A O 1
ATOM 2301 N N . LEU A 1 306 ? -7.555 10.313 33.761 1.00 89.06 306 LEU A N 1
ATOM 2302 C CA . LEU A 1 306 ? -8.247 11.556 34.096 1.00 89.06 306 LEU A CA 1
ATOM 2303 C C . LEU A 1 306 ? -7.554 12.276 35.257 1.00 89.06 306 LEU A C 1
ATOM 2305 O O . LEU A 1 306 ? -6.966 11.640 36.137 1.00 89.06 306 LEU A O 1
ATOM 2309 N N . SER A 1 307 ? -7.663 13.603 35.289 1.00 95.38 307 SER A N 1
ATOM 2310 C CA . SER A 1 307 ? -7.330 14.391 36.477 1.00 95.38 307 SER A CA 1
ATOM 2311 C C . SER A 1 307 ? -8.260 14.024 37.640 1.00 95.38 307 SER A C 1
ATOM 2313 O O . SER A 1 307 ? -9.326 13.427 37.454 1.00 95.38 307 SER A O 1
ATOM 2315 N N . LYS A 1 308 ? -7.890 14.405 38.868 1.00 95.31 308 LYS A N 1
ATOM 2316 C CA . LYS A 1 308 ? -8.755 14.180 40.033 1.00 95.31 308 LYS A CA 1
ATOM 2317 C C . LYS A 1 308 ? -10.111 14.876 39.854 1.00 95.31 308 LYS A C 1
ATOM 2319 O O . LYS A 1 308 ? -11.149 14.282 40.128 1.00 95.31 308 LYS A O 1
ATOM 2324 N N . GLU A 1 309 ? -10.098 16.115 39.379 1.00 95.69 309 GLU A N 1
ATOM 2325 C CA . GLU A 1 309 ? -11.292 16.931 39.148 1.00 95.69 309 GLU A CA 1
ATOM 2326 C C . GLU A 1 309 ? -12.206 16.290 38.094 1.00 95.69 309 GLU A C 1
ATOM 2328 O O . GLU A 1 309 ? -13.427 16.269 38.245 1.00 95.69 309 GLU A O 1
ATOM 2333 N N . GLU A 1 310 ? -11.619 15.720 37.041 1.00 93.62 310 GLU A N 1
ATOM 2334 C CA . GLU A 1 310 ? -12.350 14.974 36.019 1.00 93.62 310 GLU A CA 1
ATOM 2335 C C . GLU A 1 310 ? -12.938 13.667 36.567 1.00 93.62 310 GLU A C 1
ATOM 2337 O O . GLU A 1 310 ? -14.063 13.315 36.214 1.00 93.62 310 GLU A O 1
ATOM 2342 N N . CYS A 1 311 ? -12.225 12.973 37.462 1.00 93.81 311 CYS A N 1
ATOM 2343 C CA . CYS A 1 311 ? -12.736 11.778 38.138 1.00 93.81 311 CYS A CA 1
ATOM 2344 C C . CYS A 1 311 ? -13.954 12.094 39.013 1.00 93.81 311 CYS A C 1
ATOM 2346 O O . CYS A 1 311 ? -14.945 11.365 38.953 1.00 93.81 311 CYS A O 1
ATOM 2348 N N . ASP A 1 312 ? -13.901 13.181 39.789 1.00 93.88 312 ASP A N 1
ATOM 2349 C CA . ASP A 1 312 ? -15.010 13.617 40.647 1.00 93.88 312 ASP A CA 1
ATOM 2350 C C . ASP A 1 312 ? -16.256 13.939 39.798 1.00 93.88 312 ASP A C 1
ATOM 2352 O O . ASP A 1 312 ? -17.350 13.434 40.067 1.00 93.88 312 ASP A O 1
ATOM 2356 N N . ARG A 1 313 ? -16.076 14.691 38.700 1.00 93.31 313 ARG A N 1
ATOM 2357 C CA . ARG A 1 313 ? -17.154 14.990 37.740 1.00 93.31 313 ARG A CA 1
ATOM 2358 C C . ARG A 1 313 ? -17.712 13.738 37.074 1.00 93.31 313 ARG A C 1
ATOM 2360 O O . ARG A 1 313 ? -18.926 13.592 36.944 1.00 93.31 313 ARG A O 1
ATOM 2367 N N . LEU A 1 314 ? -16.843 12.827 36.636 1.00 92.81 314 LEU A N 1
ATOM 2368 C CA . LEU A 1 314 ? -17.265 11.588 35.994 1.00 92.81 314 LEU A CA 1
ATOM 2369 C C . LEU A 1 314 ? -18.079 10.722 36.960 1.00 92.81 314 LEU A C 1
ATOM 2371 O O . LEU A 1 314 ? -19.110 10.191 36.559 1.00 92.81 314 LEU A O 1
ATOM 2375 N N . ALA A 1 315 ? -17.658 10.595 38.219 1.00 91.19 315 ALA A N 1
ATOM 2376 C CA . ALA A 1 315 ? -18.381 9.818 39.221 1.00 91.19 315 ALA A CA 1
ATOM 2377 C C . ALA A 1 315 ? -19.803 10.359 39.444 1.00 91.19 315 ALA A C 1
ATOM 2379 O O . ALA A 1 315 ? -20.766 9.590 39.420 1.00 91.19 315 ALA A O 1
ATOM 2380 N N . GLU A 1 316 ? -19.945 11.679 39.585 1.00 91.75 316 GLU A N 1
ATOM 2381 C CA . GLU A 1 316 ? -21.248 12.334 39.712 1.00 91.75 316 GLU A CA 1
ATOM 2382 C C . GLU A 1 316 ? -22.117 12.132 38.460 1.00 91.75 316 GLU A C 1
ATOM 2384 O O . GLU A 1 316 ? -23.298 11.782 38.561 1.00 91.75 316 GLU A O 1
ATOM 2389 N N . ARG A 1 317 ? -21.531 12.275 37.267 1.00 93.12 317 ARG A N 1
ATOM 2390 C CA . ARG A 1 317 ? -22.239 12.047 36.003 1.00 93.12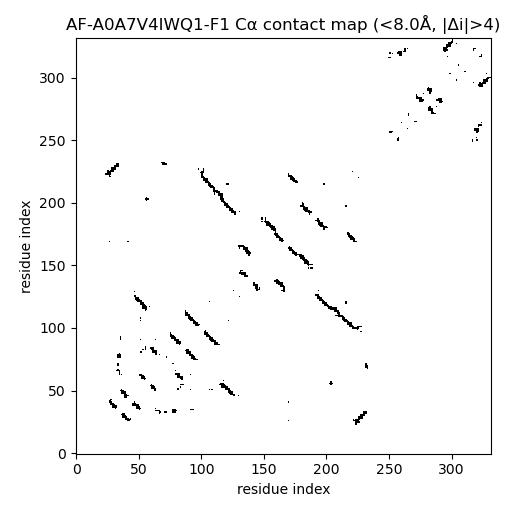 317 ARG A CA 1
ATOM 2391 C C . ARG A 1 317 ? -22.719 10.605 35.876 1.00 93.12 317 ARG A C 1
ATOM 2393 O O . ARG A 1 317 ? -23.886 10.378 35.572 1.00 93.12 317 ARG A O 1
ATOM 2400 N N . LEU A 1 318 ? -21.855 9.626 36.139 1.00 92.25 318 LEU A N 1
ATOM 2401 C CA . LEU A 1 318 ? -22.211 8.207 36.086 1.00 92.25 318 LEU A CA 1
ATOM 2402 C C . LEU A 1 318 ? -23.325 7.876 37.084 1.00 92.25 318 LEU A C 1
ATOM 2404 O O . LEU A 1 318 ? -24.240 7.123 36.745 1.00 92.25 318 LEU A O 1
ATOM 2408 N N . GLN A 1 319 ? -23.302 8.490 38.271 1.00 91.25 319 GLN A N 1
ATOM 2409 C CA . GLN A 1 319 ? -24.381 8.359 39.243 1.00 91.25 319 GLN A CA 1
ATOM 2410 C C . GLN A 1 319 ? -25.714 8.872 38.695 1.00 91.25 319 GLN A C 1
ATOM 2412 O O . GLN A 1 319 ? -26.722 8.163 38.737 1.00 91.25 319 GLN A O 1
ATOM 2417 N N . ARG A 1 320 ? -25.721 10.085 38.143 1.00 93.00 320 ARG A N 1
ATOM 2418 C CA . ARG A 1 320 ? -26.918 10.700 37.553 1.00 93.00 320 ARG A CA 1
ATOM 2419 C C . ARG A 1 320 ? -27.411 9.937 36.323 1.00 93.00 320 ARG A C 1
ATOM 2421 O O . ARG A 1 320 ? -28.609 9.874 36.098 1.00 93.00 320 ARG A O 1
ATOM 2428 N N . MET A 1 321 ? -26.523 9.275 35.584 1.00 93.44 321 MET A N 1
ATOM 2429 C CA . MET A 1 321 ? -26.882 8.380 34.476 1.00 93.44 321 MET A CA 1
ATOM 2430 C C . MET A 1 321 ? -27.414 7.007 34.926 1.00 93.44 321 MET A C 1
ATOM 2432 O O . MET A 1 321 ? -27.908 6.252 34.091 1.00 93.44 321 MET A O 1
ATOM 2436 N N . GLY A 1 322 ? -27.319 6.653 36.214 1.00 92.31 322 GLY A N 1
ATOM 2437 C CA . GLY A 1 322 ? -27.774 5.354 36.726 1.00 92.31 322 GLY A CA 1
ATOM 2438 C C . GLY A 1 322 ? -26.730 4.225 36.674 1.00 92.31 322 GLY A C 1
ATOM 2439 O O . GLY A 1 322 ? -27.083 3.061 36.864 1.00 92.31 322 GLY A O 1
ATOM 2440 N N . TYR A 1 323 ? -25.452 4.514 36.411 1.00 93.19 323 TYR A N 1
ATOM 2441 C CA . TYR A 1 323 ? -24.411 3.487 36.263 1.00 93.19 323 TYR A CA 1
ATOM 2442 C C . TYR A 1 323 ? -23.764 3.069 37.585 1.00 93.19 323 TYR A C 1
ATOM 2444 O O . TYR A 1 323 ? -22.859 3.731 38.083 1.00 93.19 323 TYR A O 1
ATOM 2452 N N . ASN A 1 324 ? -24.137 1.911 38.123 1.00 91.12 324 ASN A N 1
ATOM 2453 C CA . ASN A 1 324 ? -23.581 1.394 39.380 1.00 91.12 324 ASN A CA 1
ATOM 2454 C C . ASN A 1 324 ? -22.342 0.491 39.213 1.00 91.12 324 ASN A C 1
ATOM 2456 O O . ASN A 1 324 ? -21.889 -0.114 40.187 1.00 91.12 324 ASN A O 1
ATOM 2460 N N . ALA A 1 325 ? -21.795 0.386 37.999 1.00 91.06 325 ALA A N 1
ATOM 2461 C CA . ALA A 1 325 ? -20.558 -0.332 37.716 1.00 91.06 325 ALA A CA 1
ATOM 2462 C C . ALA A 1 325 ? -19.727 0.367 36.632 1.00 91.06 325 ALA A C 1
ATOM 2464 O O . ALA A 1 325 ? -20.258 0.949 35.685 1.00 91.06 325 ALA A O 1
ATOM 2465 N N . VAL A 1 326 ? -18.403 0.242 36.733 1.00 91.38 326 VAL A N 1
ATOM 2466 C CA . VAL A 1 326 ? -17.458 0.681 35.701 1.00 91.38 326 VAL A CA 1
ATOM 2467 C C . VAL A 1 326 ? -16.545 -0.482 35.343 1.00 91.38 326 VAL A C 1
ATOM 2469 O O . VAL A 1 326 ? -15.998 -1.150 36.221 1.00 91.38 326 VAL A O 1
ATOM 2472 N N . ARG A 1 327 ? -16.377 -0.726 34.044 1.00 91.81 327 ARG A N 1
ATOM 2473 C CA . ARG A 1 327 ? -15.396 -1.659 33.495 1.00 91.81 327 ARG A CA 1
ATOM 2474 C C . ARG A 1 327 ? -14.215 -0.868 32.950 1.00 91.81 327 ARG A C 1
ATOM 2476 O O . ARG A 1 327 ? -14.354 -0.119 31.987 1.00 91.81 327 ARG A O 1
ATOM 2483 N N . PHE A 1 328 ? -13.049 -1.083 33.542 1.00 89.12 328 PHE A N 1
ATOM 2484 C CA . PHE A 1 328 ? -11.785 -0.572 33.024 1.00 89.12 328 PHE A CA 1
ATOM 2485 C C . PHE A 1 328 ? -11.266 -1.533 31.954 1.00 89.12 328 PHE A C 1
ATOM 2487 O O . PHE A 1 328 ? -10.863 -2.660 32.250 1.00 89.12 328 PHE A O 1
ATOM 2494 N N . HIS A 1 329 ? -11.343 -1.111 30.696 1.00 81.44 329 HIS A N 1
ATOM 2495 C CA . HIS A 1 329 ? -10.863 -1.863 29.551 1.00 81.44 329 HIS A CA 1
ATOM 2496 C C . HIS A 1 329 ? -9.420 -1.466 29.247 1.00 81.44 329 HIS A C 1
ATOM 2498 O O . HIS A 1 329 ? -9.161 -0.512 28.510 1.00 81.44 329 HIS A O 1
ATOM 2504 N N . HIS A 1 330 ? -8.494 -2.234 29.813 1.00 64.69 330 HIS A N 1
ATOM 2505 C CA . HIS A 1 330 ? -7.087 -2.177 29.455 1.00 64.69 330 HIS A CA 1
ATOM 2506 C C . HIS A 1 330 ? -6.768 -3.325 28.488 1.00 64.69 330 HIS A C 1
ATOM 2508 O O . HIS A 1 330 ? -7.110 -4.479 28.743 1.00 64.69 330 HIS A O 1
ATOM 2514 N N . HIS A 1 331 ? -6.141 -2.978 27.369 1.00 54.31 331 HIS A N 1
ATOM 2515 C CA . HIS A 1 331 ? -5.237 -3.862 26.647 1.00 54.31 331 HIS A CA 1
ATOM 2516 C C . HIS A 1 331 ? -3.828 -3.390 27.022 1.00 54.31 331 HIS A C 1
ATOM 2518 O O . HIS A 1 331 ? -3.586 -2.180 27.004 1.00 54.31 331 HIS A O 1
ATOM 2524 N N . GLU A 1 332 ? -2.956 -4.319 27.411 1.00 47.22 332 GLU A N 1
ATOM 2525 C CA . GLU A 1 332 ? -1.505 -4.094 27.354 1.00 47.22 332 GLU A CA 1
ATOM 2526 C C . GLU A 1 332 ? -1.039 -4.053 25.893 1.00 47.22 332 GLU A C 1
ATOM 2528 O O . GLU A 1 332 ? -1.606 -4.824 25.076 1.00 47.22 332 GLU A O 1
#

Radius of gyration: 31.32 Å; Cα contacts (8 Å, |Δi|>4): 679; chains: 1; bounding box: 92×52×82 Å

Nearest PDB structures (foldseek):
  1k1x-assembly2_B  TM=4.750E-01  e=3.158E-04  Thermococcus litoralis
  3put-assembly1_B  TM=3.988E-01  e=5.442E-01  Rhizobium etli CFN 42
  3otl-assembly1_B  TM=4.245E-01  e=1.117E+00  Rhizobium johnstonii 3841
  7pge-assembly1_B  TM=2.489E-01  e=6.413E+00  Escherichia coli

Foldseek 3Di:
DDDDDDDDDDDDDDDDPPDDPDQPPFQKEWEAELQGKIFIDGPNHTFFIWFKKFAALVRQIWTWDHHDPQDDHPPQWHWTWTQGPVGWIWIKIWGWDDDFFFIWIKIKTFIQAWGQTQWTWTKGWGALVFLPPWWKAFQNRTDHDDPDDDDFWPDWFWTQKIWTAGPVRKIKMKGDPDGWTWTFGDCVVPDRTTMITTGDRGPSPDIDGGGDIDMTIIIIGIDSGYHYHYPHDDDDDQDPPRDDDPDDLDDDPPDPLFCLPVADDDPPPQPQHDWDDDPPFIDGPNGPPDGHDADEDEQDDCSVVDDPVVVVRVVNSCSRNRGRYYHYDDDD

Mean predicted aligned error: 12.49 Å

Secondary structure (DSSP, 8-state):
-----------------------PPPSEEEEE-TTS-EEEEETTEEEEEEEEEEEETTS-EEEBPPPPTTPPP-TTEEEEEEE-TTS-EEEEEEEEEEETTEEEEEEEEEESS-EEEEEEEEEEEEEHHHHTT-EEEETTEEEEPPSS---SEEEEEEEEEEEEE-TTS-EEEEEEEEEEEEEEEE-TTTSSEEEEEES-B--SSSEEPTT-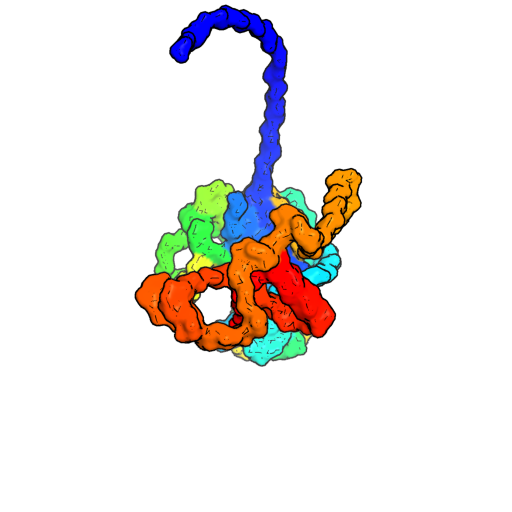PEEEEEEEEETT-EEEEE-PPPPP---TT--------PPPTTSTT--TTTS---SSTTTT--EEEETTEEEETTEEEEEE---EEEEEGGGG---HHHHHHHHHHHHHTT--EEEEE---

pLDDT: mean 87.76, std 17.14, range [26.81, 98.75]

Solvent-accessible surface area (backbone atoms only — not comparable to full-atom values): 18944 Å² total; per-residue (Å²): 136,87,82,86,89,83,90,86,88,82,88,81,91,81,78,92,74,81,74,71,80,72,77,73,72,47,38,28,39,37,39,37,36,46,29,44,35,31,40,34,25,47,80,87,38,83,44,34,48,38,32,52,35,38,22,33,49,87,68,49,62,35,47,53,50,79,59,62,88,78,54,85,65,52,88,55,55,20,52,32,39,26,60,40,83,90,65,49,42,28,44,33,36,30,35,53,47,84,49,96,36,27,38,39,39,38,39,38,42,26,29,73,41,68,44,41,28,34,30,53,32,39,29,36,50,20,47,42,81,60,42,51,81,14,30,41,26,50,73,83,49,72,44,69,48,72,94,60,94,73,69,46,73,73,42,76,48,67,39,45,34,42,34,42,36,29,65,86,77,42,35,42,34,42,39,31,95,50,77,38,38,34,34,38,30,44,38,63,92,83,40,72,29,35,30,41,35,44,36,55,80,45,86,30,73,63,65,46,53,46,70,51,62,49,79,50,61,38,36,42,35,29,58,64,21,44,44,79,44,74,62,62,78,83,80,89,71,86,51,97,85,55,76,87,77,89,80,76,85,75,68,58,87,85,39,100,70,35,27,57,83,74,44,94,80,66,83,59,83,62,75,47,46,59,81,42,81,56,88,101,35,39,20,30,64,76,38,77,88,47,78,57,84,78,40,72,44,78,34,52,73,72,66,70,72,61,55,73,70,53,47,56,52,47,53,54,42,35,36,27,68,36,39,80,35,76,44,80,48,78,78,135